Protein AF-A0A947LZD0-F1 (afdb_monomer)

Secondary structure (DSSP, 8-state):
---PPPPPP--------SSS-------TTTHHHHS-SS---TTTS-SS-----B-TTSPBPPP--STT--S-----HH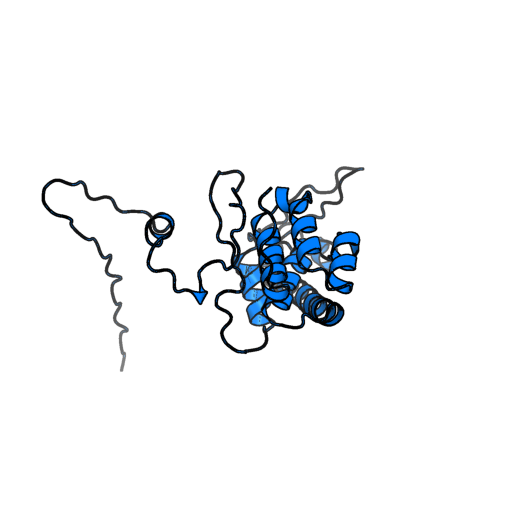HHHHHHHHHSPPEEEEES----TTS-----EEETTEE--SHHHHHT-SS--HHHHHHHHHHHHHHHHHHHHHHHHHTT--SHHHHHHHHHHHHHHS-HHHHSHHHHHHHHTT-HHHHHHHHHTSHHHHHHHHHHHHHHHHHHHHHT-PPP--

Foldseek 3Di:
DDDDDDDDDDDDDQDDDDDDDDRDDDDPPPCVVPPDPPDDPPLRPQPAPFPFDQDPVRDGDDQPFPRPPDPDDACDLVNLLVLLLVVFDAAQWWDDDDDDPDDDPDATAHGRGQGQDDPVSVVCPGGHDPVVSVVSSSVLLVLQLVVQQVLCVLLVNNDRLSSSLSSNVCSVPVDPCVVPVVLSVCSNVVVLQVSLLVLCPDVVCVVCVSSSVSSSSSSCVSSVDHHDDD

Nearest PDB structures (foldseek):
  7loc-assembly1_A  TM=7.117E-01  e=2.541E-04  Tequatrovirus T4
  7lx8-assembly1_A  TM=7.140E-01  e=3.889E-04  Tequatrovirus T4
  1oyu-assembly2_B  TM=7.158E-01  e=1.253E-03  Tequatrovirus T4
  5ndz-assembly1_A  TM=6.963E-01  e=1.170E-02  Tequatrovirus T4
  8b2s-assembly2_B  TM=5.355E-01  e=7.250E-03  Trichophaea saccata

Solvent-accessible surface area (backbone atoms only — not comparable to full-atom values): 13947 Å² total; per-residue (Å²): 143,82,87,82,84,82,84,79,79,85,80,79,88,79,82,86,69,79,92,85,67,81,91,74,87,77,60,91,78,60,58,70,80,69,70,50,93,85,73,59,56,76,65,65,45,73,95,47,90,69,81,83,44,61,46,99,86,67,45,76,66,83,64,70,58,59,54,75,74,65,94,77,74,78,73,43,72,67,56,52,46,51,56,49,60,79,70,39,70,74,31,78,38,57,42,70,60,66,78,62,94,82,83,63,100,42,63,31,26,30,30,67,66,42,68,49,82,46,76,67,50,58,71,49,47,65,57,45,58,69,69,57,43,50,51,49,45,54,50,50,44,51,52,14,40,56,49,12,47,56,50,20,51,70,45,76,44,75,43,56,52,40,27,52,39,36,20,56,48,19,58,76,63,53,55,53,56,80,75,38,48,70,41,40,53,28,34,62,69,66,36,26,49,66,22,31,51,47,52,67,75,35,72,59,25,78,74,42,33,52,65,45,48,28,45,31,43,40,29,18,67,75,54,73,42,67,64,81,87,126

pLDDT: mean 71.54, std 23.85, range [28.05, 97.38]

Mean predicted aligned error: 13.53 Å

Radius of gyration: 21.56 Å; Cα contacts (8 Å, |Δi|>4): 249; chains: 1; bounding box: 62×47×67 Å

Sequence (230 aa):
MTKKAGIVPFMVLCAVLGAGGMVTCAAPGQAYAQANKNNVPDFLKPRVAVPACKTPDGKLKPVYGCAGAGPVTEMTLAAAQKIIYDRETFHRCQHGRQQQAGNYNRYPTVGWGTYVDTDEEEKAGKCPPMQAMQNWFIRDVTHSYKRAHAQAKAINMDNDCMVRTLTVVNHQLGDFPRKYPDTWKKLQQGQTCSAAENLLAWSWYQQTCERTLDMVVALSDAGKCVPAKN

Structure (mmCIF, N/CA/C/O backbone):
data_AF-A0A947LZD0-F1
#
_entry.id   AF-A0A947LZD0-F1
#
loop_
_atom_site.group_PDB
_atom_site.id
_atom_site.type_symbol
_atom_site.label_atom_id
_atom_site.label_alt_id
_atom_site.label_comp_id
_atom_site.label_asym_id
_atom_site.label_entity_id
_atom_site.label_seq_id
_atom_site.pdbx_PDB_ins_code
_atom_site.Cartn_x
_atom_site.Cartn_y
_atom_site.Cartn_z
_atom_site.occupancy
_atom_site.B_iso_or_equiv
_atom_site.auth_seq_id
_atom_site.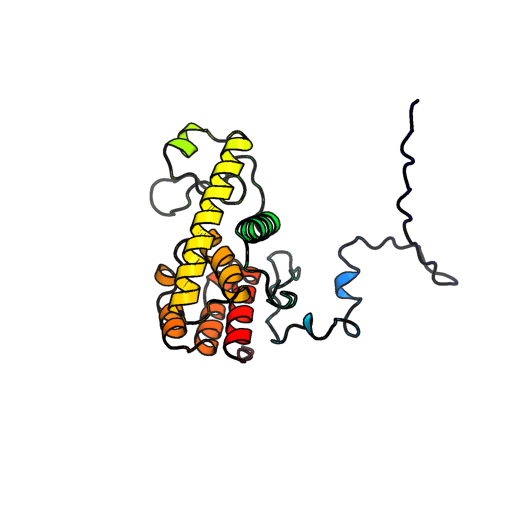auth_comp_id
_atom_site.auth_asym_id
_atom_site.auth_atom_id
_atom_site.pdbx_PDB_model_num
ATOM 1 N N . MET A 1 1 ? -19.770 -16.350 -48.272 1.00 42.28 1 MET A N 1
ATOM 2 C CA . MET A 1 1 ? -20.046 -16.295 -46.820 1.00 42.28 1 MET A CA 1
ATOM 3 C C . MET A 1 1 ? -19.130 -15.253 -46.196 1.00 42.28 1 MET A C 1
ATOM 5 O O . MET A 1 1 ? -17.967 -15.536 -45.966 1.00 42.28 1 MET A O 1
ATOM 9 N N . THR A 1 2 ? -19.631 -14.039 -45.986 1.00 36.38 2 THR A N 1
ATOM 10 C CA . THR A 1 2 ? -18.895 -12.928 -45.360 1.00 36.38 2 THR A CA 1
ATOM 11 C C . THR A 1 2 ? -19.918 -12.071 -44.618 1.00 36.38 2 THR A C 1
ATOM 13 O O . THR A 1 2 ? -20.695 -11.349 -45.237 1.00 36.38 2 THR A O 1
ATOM 16 N N . LYS A 1 3 ? -19.980 -12.190 -43.287 1.00 37.78 3 LYS A N 1
ATOM 17 C CA . LYS A 1 3 ? -20.791 -11.299 -42.446 1.00 37.78 3 LYS A CA 1
ATOM 18 C C . LYS A 1 3 ? -19.954 -10.064 -42.107 1.00 37.78 3 LYS A C 1
ATOM 20 O O . LYS A 1 3 ? -18.939 -10.181 -41.428 1.00 37.78 3 LYS A O 1
ATOM 25 N N . LYS A 1 4 ? -20.378 -8.895 -42.596 1.00 35.66 4 LYS A N 1
ATOM 26 C CA . LYS A 1 4 ? -19.887 -7.583 -42.151 1.00 35.66 4 LYS A CA 1
ATOM 27 C C . LYS A 1 4 ? -20.509 -7.263 -40.788 1.00 35.66 4 LYS A C 1
ATOM 29 O O . LYS A 1 4 ? -21.724 -7.362 -40.638 1.00 35.66 4 LYS A O 1
ATOM 34 N N . ALA A 1 5 ? -19.681 -6.888 -39.817 1.00 39.16 5 ALA A N 1
ATOM 35 C CA . ALA A 1 5 ? -20.125 -6.349 -38.537 1.00 39.16 5 ALA A CA 1
ATOM 36 C C . ALA A 1 5 ? -20.597 -4.898 -38.730 1.00 39.16 5 ALA A C 1
ATOM 38 O O . ALA A 1 5 ? -19.874 -4.076 -39.293 1.00 39.16 5 ALA A O 1
ATOM 39 N N . GLY A 1 6 ? -21.826 -4.607 -38.301 1.00 33.38 6 GLY A N 1
ATOM 40 C CA . GLY A 1 6 ? -22.380 -3.258 -38.270 1.00 33.38 6 GLY A CA 1
ATOM 41 C C . GLY A 1 6 ? -21.794 -2.462 -37.106 1.00 33.38 6 GLY A C 1
ATOM 42 O O . GLY A 1 6 ? -21.781 -2.928 -35.970 1.00 33.38 6 GLY A O 1
ATOM 43 N N . ILE A 1 7 ? -21.307 -1.263 -37.411 1.00 34.97 7 ILE A N 1
ATOM 44 C CA . ILE A 1 7 ? -20.896 -0.248 -36.441 1.00 34.97 7 ILE A CA 1
ATOM 45 C C . ILE A 1 7 ? -22.174 0.376 -35.870 1.00 34.97 7 ILE A C 1
ATOM 47 O O . ILE A 1 7 ? -22.983 0.915 -36.622 1.00 34.97 7 ILE A O 1
ATOM 51 N N . VAL A 1 8 ? -22.359 0.305 -34.553 1.00 32.75 8 VAL A N 1
ATOM 52 C CA . VAL A 1 8 ? -23.412 1.053 -33.851 1.00 32.75 8 VAL A CA 1
ATOM 53 C C . VAL A 1 8 ? -22.842 2.434 -33.508 1.00 32.75 8 VAL A C 1
ATOM 55 O O . VAL A 1 8 ? -21.785 2.491 -32.874 1.00 32.75 8 VAL A O 1
ATOM 58 N N . PRO A 1 9 ? -23.466 3.552 -33.917 1.00 34.56 9 PRO A N 1
ATOM 59 C CA . PRO A 1 9 ? -22.965 4.869 -33.563 1.00 34.56 9 PRO A CA 1
ATOM 60 C C . PRO A 1 9 ? -23.274 5.169 -32.091 1.00 34.56 9 PRO A C 1
ATOM 62 O O . PRO A 1 9 ? -24.390 4.963 -31.615 1.00 34.56 9 PRO A O 1
ATOM 65 N N . PHE A 1 10 ? -22.273 5.684 -31.378 1.00 30.67 10 PHE A N 1
ATOM 66 C CA . PHE A 1 10 ? -22.446 6.327 -30.078 1.00 30.67 10 PHE A CA 1
ATOM 67 C C . PHE A 1 10 ? -23.392 7.527 -30.248 1.00 30.67 10 PHE A C 1
ATOM 69 O O . PHE A 1 10 ? -23.012 8.545 -30.826 1.00 30.67 10 PHE A O 1
ATOM 76 N N . MET A 1 11 ? -24.628 7.416 -29.759 1.00 30.16 11 MET A N 1
ATOM 77 C CA . MET A 1 11 ? -25.509 8.572 -29.608 1.00 30.16 11 MET A CA 1
ATOM 78 C C . MET A 1 11 ? -24.978 9.457 -28.478 1.00 30.16 11 MET A C 1
ATOM 80 O O . MET A 1 11 ? -24.959 9.059 -27.315 1.00 30.16 11 MET A O 1
ATOM 84 N N . VAL A 1 12 ? -24.569 10.675 -28.828 1.00 33.25 12 VAL A N 1
ATOM 85 C CA . VAL A 1 12 ? -24.397 11.773 -27.875 1.00 33.25 12 VAL A CA 1
ATOM 86 C C . VAL A 1 12 ? -25.792 12.289 -27.533 1.00 33.25 12 VAL A C 1
ATOM 88 O O . VAL A 1 12 ? -26.494 12.818 -28.394 1.00 33.25 12 VAL A O 1
ATOM 91 N N . LEU A 1 13 ? -26.213 12.104 -26.282 1.00 32.41 13 LEU A N 1
ATOM 92 C CA . LEU A 1 13 ? -27.486 12.615 -25.785 1.00 32.41 13 LEU A CA 1
ATOM 93 C C . LEU A 1 13 ? -27.321 14.108 -25.443 1.00 32.41 13 LEU A C 1
ATOM 95 O O . LEU A 1 13 ? -26.896 14.458 -24.344 1.00 32.41 13 LEU A O 1
ATOM 99 N N . CYS A 1 14 ? -27.622 14.998 -26.390 1.00 30.33 14 CYS A N 1
ATOM 100 C CA . CYS A 1 14 ? -27.763 16.429 -26.111 1.00 30.33 14 CYS A CA 1
ATOM 101 C C . CYS A 1 14 ? -29.214 16.721 -25.714 1.00 30.33 14 CYS A C 1
ATOM 103 O O . CYS A 1 14 ? -30.122 16.585 -26.532 1.00 30.33 14 CYS A O 1
ATOM 105 N N . ALA A 1 15 ? -29.438 17.137 -24.467 1.00 37.94 15 ALA A N 1
ATOM 106 C CA . ALA A 1 15 ? -30.727 17.671 -24.044 1.00 37.94 15 ALA A CA 1
ATOM 107 C C . ALA A 1 15 ? -30.809 19.160 -24.413 1.00 37.94 15 ALA A C 1
ATOM 109 O O . ALA A 1 15 ? -29.981 19.958 -23.977 1.00 37.94 15 ALA A O 1
ATOM 110 N N . VAL A 1 16 ? -31.815 19.533 -25.206 1.00 35.69 16 VAL A N 1
ATOM 111 C CA . VAL A 1 16 ? -32.168 20.934 -25.466 1.00 35.69 16 VAL A CA 1
ATOM 112 C C . VAL A 1 16 ? -33.177 21.358 -24.404 1.00 35.69 16 VAL A C 1
ATOM 114 O O . VAL A 1 16 ? -34.313 20.886 -24.403 1.00 35.69 16 VAL A O 1
ATOM 117 N N . LEU A 1 17 ? -32.767 22.234 -23.488 1.00 36.78 17 LEU A N 1
ATOM 118 C CA . LEU A 1 17 ? -33.695 22.938 -22.604 1.00 36.78 17 LEU A CA 1
ATOM 119 C C . LEU A 1 17 ? -34.198 24.194 -23.325 1.00 36.78 17 LEU A C 1
ATOM 121 O O . LEU A 1 17 ? -33.425 24.925 -23.943 1.00 36.78 17 LEU A O 1
ATOM 125 N N . GLY A 1 18 ? -35.517 24.376 -23.309 1.00 35.00 18 GLY A N 1
ATOM 126 C CA . GLY A 1 18 ? -36.237 25.326 -24.148 1.00 35.00 18 GLY A CA 1
ATOM 127 C C . GLY A 1 18 ? -35.847 26.800 -23.991 1.00 35.00 18 GLY A C 1
ATOM 128 O O . GLY A 1 18 ? -35.372 27.246 -22.952 1.00 35.00 18 GLY A O 1
ATOM 129 N N . ALA A 1 19 ? -36.119 27.517 -25.087 1.00 42.25 19 ALA A N 1
ATOM 130 C CA . ALA A 1 19 ? -36.212 28.964 -25.285 1.00 42.25 19 ALA A CA 1
ATOM 131 C C . ALA A 1 19 ? -35.122 29.837 -24.629 1.00 42.25 19 ALA A C 1
ATOM 133 O O . ALA A 1 19 ? -35.373 30.555 -23.666 1.00 42.25 19 ALA A O 1
ATOM 134 N N . GLY A 1 20 ? -33.930 29.845 -25.244 1.00 49.00 20 GLY A N 1
ATOM 135 C CA . GLY A 1 20 ? -32.974 30.961 -25.139 1.00 49.00 20 GLY A CA 1
ATOM 136 C C . GLY A 1 20 ? -31.540 30.625 -24.708 1.00 49.00 20 GLY A C 1
ATOM 137 O O . GLY A 1 20 ? -30.727 31.538 -24.600 1.00 49.00 20 GLY A O 1
ATOM 138 N N . GLY A 1 21 ? -31.194 29.360 -24.460 1.00 34.50 21 GLY A N 1
ATOM 139 C CA . GLY A 1 21 ? -29.896 28.985 -23.879 1.00 34.50 21 GLY A CA 1
ATOM 140 C C . GLY A 1 21 ? -28.888 28.412 -24.877 1.00 34.50 21 GLY A C 1
ATOM 141 O O . GLY A 1 21 ? -29.207 27.495 -25.628 1.00 34.50 21 GLY A O 1
ATOM 142 N N . MET A 1 22 ? -27.654 28.926 -24.845 1.00 37.06 22 MET A N 1
ATOM 143 C CA . MET A 1 22 ? -26.487 28.383 -25.552 1.00 37.06 22 MET A CA 1
ATOM 144 C C . MET A 1 22 ? -26.302 26.879 -25.293 1.00 37.06 22 MET A C 1
ATOM 146 O O . MET A 1 22 ? -26.408 26.415 -24.158 1.00 37.06 22 MET A O 1
ATOM 150 N N . VAL A 1 23 ? -25.941 26.136 -26.341 1.00 33.06 23 VAL A N 1
ATOM 151 C CA . VAL A 1 23 ? -25.513 24.735 -26.241 1.00 33.06 23 VAL A CA 1
ATOM 152 C C . VAL A 1 23 ? -24.160 24.692 -25.532 1.00 33.06 23 VAL A C 1
ATOM 154 O O . VAL A 1 23 ? -23.153 25.120 -26.093 1.00 33.06 23 VAL A O 1
ATOM 157 N N . THR A 1 24 ? -24.116 24.172 -24.306 1.00 36.88 24 THR A N 1
ATOM 158 C CA . THR A 1 24 ? -22.855 23.852 -23.630 1.00 36.88 24 THR A CA 1
ATOM 159 C C . THR A 1 24 ? -22.668 22.340 -23.594 1.00 36.88 24 THR A C 1
ATOM 161 O O . THR A 1 24 ? -23.406 21.599 -22.949 1.00 36.88 24 THR A O 1
ATOM 164 N N . CYS A 1 25 ? -21.656 21.859 -24.314 1.00 28.05 25 CYS A N 1
ATOM 165 C CA . CYS A 1 25 ? -21.170 20.494 -24.162 1.00 28.05 25 CYS A CA 1
ATOM 166 C C . CYS A 1 25 ? -20.355 20.431 -22.864 1.00 28.05 25 CYS A C 1
ATOM 168 O O . CYS A 1 25 ? -19.205 20.870 -22.825 1.00 28.05 25 CYS A O 1
ATOM 170 N N . ALA A 1 26 ? -20.950 19.925 -21.785 1.00 32.09 26 ALA A N 1
ATOM 171 C CA . ALA A 1 26 ? -20.227 19.688 -20.542 1.00 32.09 26 ALA A CA 1
ATOM 172 C C . ALA A 1 26 ? -19.215 18.544 -20.730 1.00 32.09 26 ALA A C 1
ATOM 174 O O . ALA A 1 26 ? -19.565 17.449 -21.173 1.00 32.09 26 ALA A O 1
ATOM 175 N N . ALA A 1 27 ? -17.950 18.794 -20.382 1.00 31.66 27 ALA A N 1
ATOM 176 C CA . ALA A 1 27 ? -16.912 17.770 -20.371 1.00 31.66 27 ALA A CA 1
ATOM 177 C C . ALA A 1 27 ? -17.249 16.655 -19.349 1.00 31.66 27 ALA A C 1
ATOM 179 O O . ALA A 1 27 ? -17.822 16.960 -18.295 1.00 31.66 27 ALA A O 1
ATOM 180 N N . PRO A 1 28 ? -16.839 15.388 -19.578 1.00 33.16 28 PRO A N 1
ATOM 181 C CA . PRO A 1 28 ? -17.291 14.219 -18.802 1.00 33.16 28 PRO A CA 1
ATOM 182 C C . PRO A 1 28 ? -16.986 14.248 -17.292 1.00 33.16 28 PRO A C 1
ATOM 184 O O . PRO A 1 28 ? -17.462 13.395 -16.551 1.00 33.16 28 PRO A O 1
ATOM 187 N N . GLY A 1 29 ? -16.196 15.216 -16.816 1.00 31.91 29 GLY A N 1
ATOM 188 C CA . GLY A 1 29 ? -15.807 15.356 -15.411 1.00 31.91 29 GLY A CA 1
ATOM 189 C C . GLY A 1 29 ? -16.676 16.292 -14.564 1.00 31.91 29 GLY A C 1
ATOM 190 O O . GLY A 1 29 ? -16.529 16.282 -13.346 1.00 31.91 29 GLY A O 1
ATOM 191 N N . GLN A 1 30 ? -17.567 17.101 -15.152 1.00 31.17 30 GLN A N 1
ATOM 192 C CA . GLN A 1 30 ? -18.372 18.065 -14.374 1.00 31.17 30 GLN A CA 1
ATOM 193 C C . GLN A 1 30 ? -19.779 17.568 -14.015 1.00 31.17 30 GLN A C 1
ATOM 195 O O . GLN A 1 30 ? -20.376 18.065 -13.061 1.00 31.17 30 GLN A O 1
ATOM 200 N N . ALA A 1 31 ? -20.274 16.524 -14.684 1.00 31.36 31 ALA A N 1
ATOM 201 C CA . ALA A 1 31 ? -21.580 15.939 -14.378 1.00 31.36 31 ALA A CA 1
ATOM 202 C C . ALA A 1 31 ? -21.613 15.199 -13.022 1.00 31.36 31 ALA A C 1
ATOM 204 O O . ALA A 1 31 ? -22.652 15.167 -12.371 1.00 31.36 31 ALA A O 1
ATOM 205 N N . TYR A 1 32 ? -20.484 14.674 -12.532 1.00 31.80 32 TYR A N 1
ATOM 206 C CA . TYR A 1 32 ? -20.451 13.909 -11.275 1.00 31.80 32 TYR A CA 1
ATOM 207 C C . TYR A 1 32 ? -20.501 14.769 -10.003 1.00 31.80 32 TYR A C 1
ATOM 209 O O . TYR A 1 32 ? -20.946 14.293 -8.962 1.00 31.80 32 TYR A O 1
ATOM 217 N N . ALA A 1 33 ? -20.073 16.035 -10.066 1.00 32.62 33 ALA A N 1
ATOM 218 C CA . ALA A 1 33 ? -20.040 16.912 -8.893 1.00 32.62 33 ALA A CA 1
ATOM 219 C C . ALA A 1 33 ? -21.385 17.609 -8.617 1.00 32.62 33 ALA A C 1
ATOM 221 O O . ALA A 1 33 ? -21.657 17.986 -7.478 1.00 32.62 33 ALA A O 1
ATOM 222 N N . GLN A 1 34 ? -22.236 17.771 -9.636 1.00 32.28 34 GLN A N 1
ATOM 223 C CA . GLN A 1 34 ? -23.548 18.413 -9.486 1.00 32.28 34 GLN A CA 1
ATOM 224 C C . GLN A 1 34 ? -24.719 17.427 -9.504 1.00 32.28 34 GLN A C 1
ATOM 226 O O . GLN A 1 34 ? -25.742 17.702 -8.878 1.00 32.28 34 GLN A O 1
ATOM 231 N N . ALA A 1 35 ? -24.575 16.256 -10.126 1.00 29.19 35 ALA A N 1
ATOM 232 C CA . ALA A 1 35 ? -25.668 15.303 -10.261 1.00 29.19 35 ALA A CA 1
ATOM 233 C C . ALA A 1 35 ? -25.666 14.198 -9.196 1.00 29.19 35 ALA A C 1
ATOM 235 O O . ALA A 1 35 ? -25.883 13.058 -9.575 1.00 29.19 35 ALA A O 1
ATOM 236 N N . ASN A 1 36 ? -25.431 14.464 -7.895 1.00 38.88 36 ASN A N 1
ATOM 237 C CA . ASN A 1 36 ? -25.909 13.513 -6.872 1.00 38.88 36 ASN A CA 1
ATOM 238 C C . ASN A 1 36 ? -25.883 13.941 -5.390 1.00 38.88 36 ASN A C 1
ATOM 240 O O . ASN A 1 36 ? -25.338 13.241 -4.541 1.00 38.88 36 ASN A O 1
ATOM 244 N N . LYS A 1 37 ? -26.543 15.041 -5.008 1.00 34.62 37 LYS A N 1
ATOM 245 C CA . LYS A 1 37 ? -26.897 15.207 -3.580 1.00 34.62 37 LYS A CA 1
ATOM 246 C C . LYS A 1 37 ? -28.071 14.316 -3.142 1.00 34.62 37 LYS A C 1
ATOM 248 O O . LYS A 1 37 ? -28.168 14.019 -1.957 1.00 34.62 37 LYS A O 1
ATOM 253 N N . ASN A 1 38 ? -28.903 13.835 -4.078 1.00 33.12 38 ASN A N 1
ATOM 254 C CA . ASN A 1 38 ? -30.201 13.227 -3.742 1.00 33.12 38 ASN A CA 1
ATOM 255 C C . ASN A 1 38 ? -30.423 11.769 -4.211 1.00 33.12 38 ASN A C 1
ATOM 257 O O . ASN A 1 38 ? -31.400 11.180 -3.774 1.00 33.12 38 ASN A O 1
ATOM 261 N N . ASN A 1 39 ? -29.550 11.159 -5.027 1.00 36.12 39 ASN A N 1
ATOM 262 C CA . ASN A 1 39 ? -29.734 9.806 -5.602 1.00 36.12 39 ASN A CA 1
ATOM 263 C C . ASN A 1 39 ? -28.450 8.940 -5.573 1.00 36.12 39 ASN A C 1
ATOM 265 O O . ASN A 1 39 ? -28.249 8.077 -6.430 1.00 36.12 39 ASN A O 1
ATOM 269 N N . VAL A 1 40 ? -27.538 9.157 -4.619 1.00 36.38 40 VAL A N 1
ATOM 270 C CA . VAL A 1 40 ? -26.481 8.165 -4.350 1.00 36.38 40 VAL A CA 1
ATOM 271 C C . VAL A 1 40 ? -27.154 7.014 -3.601 1.00 36.38 40 VAL A C 1
ATOM 273 O O . VAL A 1 40 ? -27.731 7.282 -2.545 1.00 36.38 40 VAL A O 1
ATOM 276 N N . PRO A 1 41 ? -27.126 5.765 -4.101 1.00 34.44 41 PRO A N 1
ATOM 277 C CA . PRO A 1 41 ? -27.609 4.619 -3.338 1.00 34.44 41 PRO A CA 1
ATOM 278 C C . PRO A 1 41 ? -26.958 4.606 -1.952 1.00 34.44 41 PRO A C 1
ATOM 280 O O . PRO A 1 41 ? -25.763 4.869 -1.848 1.00 34.44 41 PRO A O 1
ATOM 283 N N . ASP A 1 42 ? -27.703 4.307 -0.886 1.00 36.81 42 ASP A N 1
ATOM 284 C CA . ASP A 1 42 ? -27.196 4.431 0.494 1.00 36.81 42 ASP A CA 1
ATOM 285 C C . ASP A 1 42 ? -25.902 3.644 0.752 1.00 36.81 42 ASP A C 1
ATOM 287 O O . ASP A 1 42 ? -25.080 4.052 1.568 1.00 36.81 42 ASP A O 1
ATOM 291 N N . PHE A 1 43 ? -25.671 2.555 0.016 1.00 34.97 43 PHE A N 1
ATOM 292 C CA . PHE A 1 43 ? -24.439 1.771 0.100 1.00 34.97 43 PHE A CA 1
ATOM 293 C C . PHE A 1 43 ? -23.219 2.430 -0.565 1.00 34.97 43 PHE A C 1
ATOM 295 O O . PHE A 1 43 ? -22.109 1.988 -0.296 1.00 34.97 43 PHE A O 1
ATOM 302 N N . LEU A 1 44 ? -23.413 3.450 -1.412 1.00 31.34 44 LEU A N 1
ATOM 303 C CA . LEU A 1 44 ? -22.375 4.291 -2.030 1.00 31.34 44 LEU A CA 1
ATOM 304 C C . LEU A 1 44 ? -22.189 5.633 -1.316 1.00 31.34 44 LEU A C 1
ATOM 306 O O . LEU A 1 44 ? -21.243 6.363 -1.617 1.00 31.34 44 LEU A O 1
ATOM 310 N N . LYS A 1 45 ? -23.071 5.981 -0.372 1.00 36.41 45 LYS A N 1
ATOM 311 C CA . LYS A 1 45 ? -22.855 7.147 0.482 1.00 36.41 45 LYS A CA 1
ATOM 312 C C . LYS A 1 45 ? -21.675 6.841 1.410 1.00 36.41 45 LYS A C 1
ATOM 314 O O . LYS A 1 45 ? -21.674 5.787 2.050 1.00 36.41 45 LYS A O 1
ATOM 319 N N . PRO A 1 46 ? -20.677 7.736 1.521 1.00 39.19 46 PRO A N 1
ATOM 320 C CA . PRO A 1 46 ? -19.652 7.602 2.544 1.00 39.19 46 PRO A CA 1
ATOM 321 C C . PRO A 1 46 ? -20.341 7.492 3.907 1.00 39.19 46 PRO A C 1
ATOM 323 O O . PRO A 1 46 ? -21.038 8.418 4.322 1.00 39.19 46 PRO A O 1
ATOM 326 N N . ARG A 1 47 ? -20.168 6.364 4.608 1.00 40.78 47 ARG A N 1
ATOM 327 C CA . ARG A 1 47 ? -20.688 6.189 5.981 1.00 40.78 47 ARG A CA 1
ATOM 328 C C . ARG A 1 47 ? -19.984 7.105 6.987 1.00 40.78 47 ARG A C 1
ATOM 330 O O . ARG A 1 47 ? -20.440 7.270 8.112 1.00 40.78 47 ARG A O 1
ATOM 337 N N . VAL A 1 48 ? -18.889 7.724 6.551 1.00 45.66 48 VAL A N 1
ATOM 338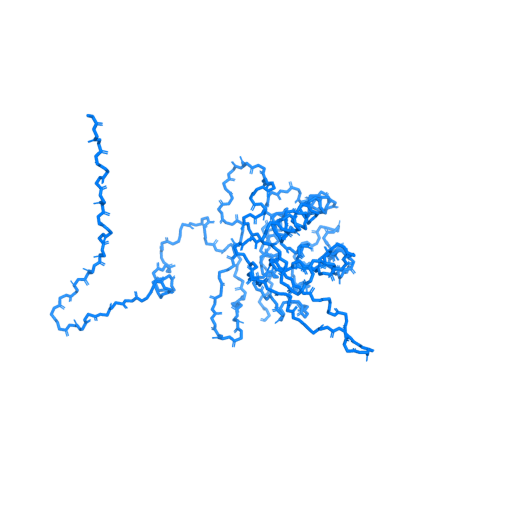 C CA . VAL A 1 48 ? -18.016 8.601 7.318 1.00 45.66 48 VAL A CA 1
ATOM 339 C C . VAL A 1 48 ? -17.883 9.918 6.557 1.00 45.66 48 VAL A C 1
ATOM 341 O O . VAL A 1 48 ? -17.577 9.922 5.365 1.00 45.66 48 VAL A O 1
ATOM 344 N N . ALA A 1 49 ? -18.098 11.046 7.236 1.00 48.00 49 ALA A N 1
ATOM 345 C CA . ALA A 1 49 ? -17.792 12.362 6.686 1.00 48.00 49 ALA A CA 1
ATOM 346 C C . ALA A 1 49 ? -16.270 12.546 6.659 1.00 48.00 49 ALA A C 1
ATOM 348 O O . ALA A 1 49 ? -15.668 12.983 7.635 1.00 48.00 49 ALA A O 1
ATOM 349 N N . VAL A 1 50 ? -15.646 12.168 5.548 1.00 53.97 50 VAL A N 1
ATOM 350 C CA . VAL A 1 50 ? -14.201 12.287 5.374 1.00 53.97 50 VAL A CA 1
ATOM 351 C C . VAL A 1 50 ? -13.845 13.718 4.941 1.00 53.97 50 VAL A C 1
ATOM 353 O O . VAL A 1 50 ? -14.538 14.262 4.074 1.00 53.97 50 VAL A O 1
ATOM 356 N N . PRO A 1 51 ? -12.794 14.352 5.500 1.00 56.03 51 PRO A N 1
ATOM 357 C CA . PRO A 1 51 ? -12.306 15.632 5.001 1.00 56.03 51 PRO A CA 1
ATOM 358 C C . PRO A 1 51 ? -12.038 15.562 3.496 1.00 56.03 51 PRO A C 1
ATOM 360 O O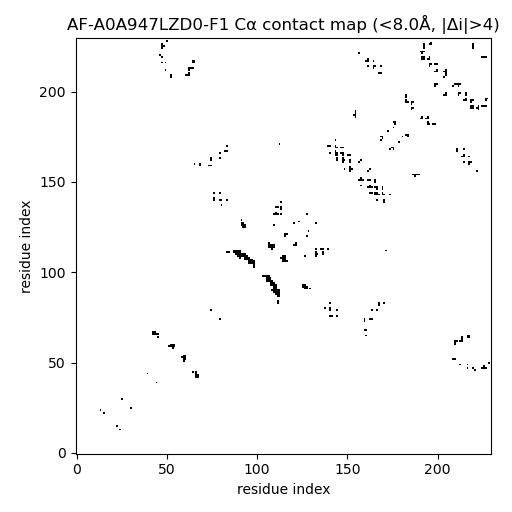 . PRO A 1 51 ? -11.491 14.585 2.986 1.00 56.03 51 PRO A O 1
ATOM 363 N N . ALA A 1 52 ? -12.427 16.606 2.771 1.00 58.16 52 ALA A N 1
ATOM 364 C CA . ALA A 1 52 ? -12.169 16.702 1.346 1.00 58.16 52 ALA A CA 1
ATOM 365 C C . ALA A 1 52 ? -10.652 16.767 1.085 1.00 58.16 52 ALA A C 1
ATOM 367 O O . ALA A 1 52 ? -10.011 17.771 1.395 1.00 58.16 52 ALA A O 1
ATOM 368 N N . CYS A 1 53 ? -10.081 15.718 0.489 1.00 61.62 53 CYS A N 1
ATOM 369 C CA . CYS A 1 53 ? -8.723 15.760 -0.045 1.00 61.62 53 CYS A CA 1
ATOM 370 C C . CYS A 1 53 ? -8.716 16.660 -1.285 1.00 61.62 53 CYS A C 1
ATOM 372 O O . CYS A 1 53 ? -9.282 16.307 -2.323 1.00 61.62 53 CYS A O 1
ATOM 374 N N . LYS A 1 54 ? -8.109 17.843 -1.159 1.00 58.34 54 LYS A N 1
ATOM 375 C CA . LYS A 1 54 ? -7.789 18.699 -2.301 1.00 58.34 54 LYS A CA 1
ATOM 376 C C . LYS A 1 54 ? -6.400 18.328 -2.790 1.00 58.34 54 LYS A C 1
ATOM 378 O O . LYS A 1 54 ? -5.431 18.409 -2.040 1.00 58.34 54 LYS A O 1
ATOM 383 N N . THR A 1 55 ? -6.305 17.940 -4.049 1.00 56.09 55 THR A N 1
ATOM 384 C CA . THR A 1 55 ? -5.020 17.826 -4.737 1.00 56.09 55 THR A CA 1
ATOM 385 C C . THR A 1 55 ? -4.330 19.196 -4.828 1.00 56.09 55 THR A C 1
ATOM 387 O O . THR A 1 55 ? -4.988 20.226 -4.646 1.00 56.09 55 THR A O 1
ATOM 390 N N . PRO A 1 56 ? -3.024 19.259 -5.157 1.00 48.12 56 PRO A N 1
ATOM 391 C CA . PRO A 1 56 ? -2.331 20.530 -5.394 1.00 48.12 56 PRO A CA 1
ATOM 392 C C . PRO A 1 56 ? -3.005 21.435 -6.444 1.00 48.12 56 PRO A C 1
ATOM 394 O O . PRO A 1 56 ? -2.867 22.650 -6.377 1.00 48.12 56 PRO A O 1
ATOM 397 N N . ASP A 1 57 ? -3.770 20.864 -7.383 1.00 53.06 57 ASP A N 1
ATOM 398 C CA . ASP A 1 57 ? -4.580 21.588 -8.376 1.00 53.06 57 ASP A CA 1
ATOM 399 C C . ASP A 1 57 ? -6.018 21.906 -7.907 1.00 53.06 57 ASP A C 1
ATOM 401 O O . ASP A 1 57 ? -6.859 22.318 -8.702 1.00 53.06 57 ASP A O 1
ATOM 405 N N . GLY A 1 58 ? -6.320 21.720 -6.619 1.00 57.81 58 GLY A N 1
ATOM 406 C CA . GLY A 1 58 ? -7.591 22.090 -5.990 1.00 57.81 58 GLY A CA 1
ATOM 407 C C . GLY A 1 58 ? -8.771 21.166 -6.303 1.00 57.81 58 GLY A C 1
ATOM 408 O O . GLY A 1 58 ? -9.894 21.465 -5.890 1.00 57.81 58 GLY A O 1
ATOM 409 N N . LYS A 1 59 ? -8.549 20.050 -7.008 1.00 57.47 59 LYS A N 1
ATOM 410 C CA . LYS A 1 59 ? -9.602 19.096 -7.368 1.00 57.47 59 LYS A CA 1
ATOM 411 C C . LYS A 1 59 ? -9.861 18.106 -6.238 1.00 57.47 59 LYS A C 1
ATOM 413 O O . LYS A 1 59 ? -8.957 17.696 -5.514 1.00 57.47 59 LYS A O 1
ATOM 418 N N . LEU A 1 60 ? -11.124 17.706 -6.115 1.00 56.91 60 LEU A N 1
ATOM 419 C CA . LEU A 1 60 ? -11.518 16.586 -5.271 1.00 56.91 60 LEU A CA 1
ATOM 420 C C . LEU A 1 60 ? -11.311 15.301 -6.058 1.00 56.91 60 LEU A C 1
ATOM 422 O O . LEU A 1 60 ? -11.850 15.155 -7.157 1.00 56.91 60 LEU A O 1
ATOM 426 N N . LYS A 1 61 ? -10.552 14.369 -5.495 1.00 58.56 61 LYS A N 1
ATOM 427 C CA . LYS A 1 61 ? -10.467 13.015 -6.032 1.00 58.56 61 LYS A CA 1
ATOM 428 C C . LYS A 1 61 ? -11.400 12.077 -5.271 1.00 58.56 61 LYS A C 1
ATOM 430 O O . LYS A 1 61 ? -11.635 12.284 -4.078 1.00 58.56 61 LYS A O 1
ATOM 435 N N . PRO A 1 62 ? -11.949 11.061 -5.955 1.00 56.12 62 PRO A N 1
ATOM 436 C CA . PRO A 1 62 ? -12.820 10.093 -5.315 1.00 56.12 62 PRO A CA 1
ATOM 437 C C . PRO A 1 62 ? -12.041 9.314 -4.250 1.00 56.12 62 PRO A C 1
ATOM 439 O O . PRO A 1 62 ? -10.995 8.732 -4.533 1.00 56.12 62 PRO A O 1
ATOM 442 N N . VAL A 1 63 ? -12.575 9.293 -3.029 1.00 61.12 63 VAL A N 1
ATOM 443 C CA . VAL A 1 63 ? -12.221 8.287 -2.022 1.00 61.12 63 VAL A CA 1
ATOM 444 C C . VAL A 1 63 ? -12.942 7.019 -2.447 1.00 61.12 63 VAL A C 1
ATOM 446 O O . VAL A 1 63 ? -14.158 7.034 -2.635 1.00 61.12 63 VAL A O 1
ATOM 449 N N . TYR A 1 64 ? -12.201 5.940 -2.670 1.00 60.50 64 TYR A N 1
ATOM 450 C CA . TYR A 1 64 ? -12.789 4.745 -3.267 1.00 60.50 64 TYR A CA 1
ATOM 451 C C . TYR A 1 64 ? -13.593 3.936 -2.259 1.00 60.50 64 TYR A C 1
ATOM 453 O O . TYR A 1 64 ? -14.418 3.140 -2.697 1.00 60.50 64 TYR A O 1
ATOM 461 N N . GLY A 1 65 ? -13.371 4.149 -0.955 1.00 58.94 65 GLY A N 1
ATOM 462 C CA . GLY A 1 65 ? -14.103 3.509 0.135 1.00 58.94 65 GLY A CA 1
ATOM 463 C C . GLY A 1 65 ? -14.221 1.985 0.001 1.00 58.94 65 GLY A C 1
ATOM 464 O O . GLY A 1 65 ? -13.660 1.346 -0.893 1.00 58.94 65 GLY A O 1
ATOM 465 N N . CYS A 1 66 ? -14.976 1.378 0.909 1.00 64.44 66 CYS A N 1
ATOM 466 C CA . CYS A 1 66 ? -15.354 -0.037 0.814 1.00 64.44 66 CYS A CA 1
ATOM 467 C C . CYS A 1 66 ? -16.805 -0.234 0.340 1.00 64.44 66 CYS A C 1
ATOM 469 O O . CYS A 1 66 ? -17.279 -1.355 0.160 1.00 64.44 66 CYS A O 1
ATOM 471 N N . ALA A 1 67 ? -17.488 0.878 0.076 1.00 46.34 67 ALA A N 1
ATOM 472 C CA . ALA A 1 67 ? -18.816 0.971 -0.494 1.00 46.34 67 ALA A CA 1
ATOM 473 C C . ALA A 1 67 ? -18.863 0.376 -1.917 1.00 46.34 67 ALA A C 1
ATOM 475 O O . ALA A 1 67 ? -18.400 0.993 -2.873 1.00 46.34 67 ALA A O 1
ATOM 476 N N . GLY A 1 68 ? -19.414 -0.834 -2.055 1.00 44.03 68 GLY A N 1
ATOM 477 C CA . GLY A 1 68 ? -19.563 -1.532 -3.341 1.00 44.03 68 GLY A CA 1
ATOM 478 C C . GLY A 1 68 ? -18.876 -2.896 -3.425 1.00 44.03 68 GLY A C 1
ATOM 479 O O . GLY A 1 68 ? -19.062 -3.598 -4.416 1.00 44.03 68 GLY A O 1
ATOM 480 N N . ALA A 1 69 ? -18.141 -3.314 -2.389 1.00 45.88 69 ALA A N 1
ATOM 481 C CA . ALA A 1 69 ? -17.819 -4.725 -2.212 1.00 45.88 69 ALA A CA 1
ATOM 482 C C . ALA A 1 69 ? -19.118 -5.445 -1.813 1.00 45.88 69 ALA A C 1
ATOM 484 O O . ALA A 1 69 ? -19.541 -5.396 -0.658 1.00 45.88 69 ALA A O 1
ATOM 485 N N . GLY A 1 70 ? -19.819 -6.014 -2.797 1.00 41.44 70 GLY A N 1
ATOM 486 C CA . GLY A 1 70 ? -20.953 -6.899 -2.540 1.00 41.44 70 GLY A CA 1
ATOM 487 C C . GLY A 1 70 ? -20.548 -8.078 -1.642 1.00 41.44 70 GLY A C 1
ATOM 488 O O . GLY A 1 70 ? -19.360 -8.274 -1.379 1.00 41.44 70 GLY A O 1
ATOM 489 N N . PRO A 1 71 ? -21.512 -8.872 -1.148 1.00 40.03 71 PRO A N 1
ATOM 490 C CA . PRO A 1 71 ? -21.201 -10.060 -0.367 1.00 40.03 71 PRO A CA 1
ATOM 491 C C . PRO A 1 71 ? -20.350 -11.034 -1.200 1.00 40.03 71 PRO A C 1
ATOM 493 O O . PRO A 1 71 ? -20.849 -11.707 -2.091 1.00 40.03 71 PRO A O 1
ATOM 496 N N . VAL A 1 72 ? -19.061 -11.064 -0.864 1.00 42.78 72 VAL A N 1
ATOM 497 C CA . VAL A 1 72 ? -18.057 -12.109 -1.088 1.00 42.78 72 VAL A CA 1
ATOM 498 C C . VAL A 1 72 ? -17.850 -12.578 -2.535 1.00 42.78 72 VAL A C 1
ATOM 500 O O . VAL A 1 72 ? -18.472 -13.519 -3.018 1.00 42.78 72 VAL A O 1
ATOM 503 N N . THR A 1 73 ? -16.799 -12.043 -3.147 1.00 52.50 73 THR A N 1
ATOM 504 C CA . THR A 1 73 ? -15.775 -12.898 -3.761 1.00 52.50 73 THR A CA 1
ATOM 505 C C . THR A 1 73 ? -14.444 -12.394 -3.235 1.00 52.50 73 THR A C 1
ATOM 507 O O . THR A 1 73 ? -14.127 -11.233 -3.491 1.00 52.50 73 THR A O 1
ATOM 510 N N . GLU A 1 74 ? -13.727 -13.248 -2.497 1.00 67.81 74 GLU A N 1
ATOM 511 C CA . GLU A 1 74 ? -12.369 -13.027 -1.982 1.00 67.81 74 GLU A CA 1
ATOM 512 C C . GLU A 1 74 ? -11.568 -12.119 -2.920 1.00 67.81 74 GLU A C 1
ATOM 514 O O . GLU A 1 74 ? -11.504 -12.372 -4.130 1.00 67.81 74 GLU A O 1
ATOM 519 N N . MET A 1 75 ? -10.992 -11.039 -2.386 1.00 80.69 75 MET A N 1
ATOM 520 C CA . MET A 1 75 ? -10.198 -10.117 -3.185 1.00 80.69 75 MET A CA 1
ATOM 521 C C . MET A 1 75 ? -9.113 -10.893 -3.927 1.00 80.69 75 MET A C 1
ATOM 523 O O . MET A 1 75 ? -8.141 -11.324 -3.331 1.00 80.69 75 MET A O 1
ATOM 527 N N . THR A 1 76 ? -9.243 -11.034 -5.243 1.00 87.94 76 THR A N 1
ATOM 528 C CA . THR A 1 76 ? -8.261 -11.782 -6.030 1.00 87.94 76 THR A CA 1
ATOM 529 C C . THR A 1 76 ? -7.013 -10.946 -6.305 1.00 87.94 76 THR A C 1
ATOM 531 O O . THR A 1 76 ? -7.054 -9.712 -6.350 1.00 87.94 76 THR A O 1
ATOM 534 N N . LEU A 1 77 ? -5.895 -11.613 -6.606 1.00 87.75 77 LEU A N 1
ATOM 535 C CA . LEU A 1 77 ? -4.687 -10.939 -7.090 1.00 87.75 77 LEU A CA 1
ATOM 536 C C . LEU A 1 77 ? -4.954 -10.117 -8.367 1.00 87.75 77 LEU A C 1
ATOM 538 O O . LEU A 1 77 ? -4.392 -9.038 -8.531 1.00 87.75 77 LEU A O 1
ATOM 542 N N . ALA A 1 78 ? -5.844 -10.577 -9.250 1.00 88.12 78 ALA A N 1
ATOM 543 C CA . ALA A 1 78 ? -6.228 -9.827 -10.448 1.00 88.12 78 ALA A CA 1
ATOM 544 C C . ALA A 1 78 ? -6.971 -8.524 -10.096 1.00 88.12 78 ALA A C 1
ATOM 546 O O . ALA A 1 78 ? -6.711 -7.475 -10.689 1.00 88.12 78 ALA A O 1
ATOM 547 N N . ALA A 1 79 ? -7.852 -8.558 -9.089 1.00 87.50 79 ALA A N 1
ATOM 548 C CA . ALA A 1 79 ? -8.497 -7.353 -8.574 1.00 87.50 79 ALA A CA 1
ATOM 549 C C . ALA A 1 79 ? -7.470 -6.396 -7.948 1.00 87.50 79 ALA A C 1
ATOM 551 O O . ALA A 1 79 ? -7.519 -5.193 -8.209 1.00 87.50 79 ALA A O 1
ATOM 552 N N . ALA A 1 80 ? -6.501 -6.924 -7.190 1.00 88.38 80 ALA A N 1
ATOM 553 C CA . ALA A 1 80 ? -5.389 -6.148 -6.640 1.00 88.38 80 ALA A CA 1
ATOM 554 C C . ALA A 1 80 ? -4.590 -5.433 -7.738 1.00 88.38 80 ALA A C 1
ATOM 556 O O . ALA A 1 80 ? -4.395 -4.221 -7.668 1.00 88.38 80 ALA A O 1
ATOM 557 N N . GLN A 1 81 ? -4.200 -6.162 -8.788 1.00 89.81 81 GLN A N 1
ATOM 558 C CA . GLN A 1 81 ? -3.499 -5.608 -9.948 1.00 89.81 81 GLN A CA 1
ATOM 559 C C . GLN A 1 81 ? -4.309 -4.490 -10.596 1.00 89.81 81 GLN A C 1
ATOM 561 O O . GLN A 1 81 ? -3.777 -3.405 -10.809 1.00 89.81 81 GLN A O 1
ATOM 566 N N . LYS A 1 82 ? -5.607 -4.701 -10.836 1.00 88.62 82 LYS A N 1
ATOM 567 C CA . LYS A 1 82 ? -6.467 -3.670 -11.424 1.00 88.62 82 LYS A CA 1
ATOM 568 C C . LYS A 1 82 ? -6.516 -2.398 -10.568 1.00 88.62 82 LYS A C 1
ATOM 570 O O . LYS A 1 82 ? -6.425 -1.297 -11.099 1.00 88.62 82 LYS A O 1
ATOM 575 N N . ILE A 1 83 ? -6.634 -2.537 -9.249 1.00 88.00 83 ILE A N 1
ATOM 576 C CA . ILE A 1 83 ? -6.725 -1.390 -8.335 1.00 88.00 83 ILE A CA 1
ATOM 577 C C . ILE A 1 83 ? -5.442 -0.558 -8.353 1.00 88.00 83 ILE A C 1
ATOM 579 O O . ILE A 1 83 ? -5.526 0.668 -8.370 1.00 88.00 83 ILE A O 1
ATOM 583 N N . ILE A 1 84 ? -4.270 -1.198 -8.340 1.00 89.19 84 ILE A N 1
ATOM 584 C CA . ILE A 1 84 ? -2.997 -0.471 -8.416 1.00 89.19 84 ILE A CA 1
ATOM 585 C C . ILE A 1 84 ? -2.820 0.146 -9.804 1.00 89.19 84 ILE A C 1
ATOM 587 O O . ILE A 1 84 ? -2.457 1.315 -9.901 1.00 89.19 84 ILE A O 1
ATOM 591 N N . TYR A 1 85 ? -3.159 -0.590 -10.864 1.00 87.94 85 TYR A N 1
ATOM 592 C CA . TYR A 1 85 ? -3.097 -0.104 -12.242 1.00 87.94 85 TYR A CA 1
ATOM 593 C C . TYR A 1 85 ? -3.902 1.189 -12.442 1.00 87.94 85 TYR A C 1
ATOM 595 O O . TYR A 1 85 ? -3.409 2.131 -13.052 1.00 87.94 85 TYR A O 1
ATOM 603 N N . ASP A 1 86 ? -5.118 1.257 -11.892 1.00 84.19 86 ASP A N 1
ATOM 604 C CA . ASP A 1 86 ? -5.996 2.429 -12.009 1.00 84.19 86 ASP A CA 1
ATOM 605 C C . ASP A 1 86 ? -5.524 3.627 -11.152 1.00 84.19 86 ASP A C 1
ATOM 607 O O . ASP A 1 86 ? -5.966 4.758 -11.362 1.00 84.19 86 ASP A O 1
ATOM 611 N N . ARG A 1 87 ? -4.658 3.392 -10.155 1.00 84.31 87 ARG A N 1
ATOM 612 C CA . ARG A 1 87 ? -4.234 4.392 -9.155 1.00 84.31 87 ARG A CA 1
ATOM 613 C C . ARG A 1 87 ? -2.840 4.948 -9.364 1.00 84.31 87 ARG A C 1
ATOM 615 O O . ARG A 1 87 ? -2.556 6.046 -8.877 1.00 84.31 87 ARG A O 1
ATOM 622 N N . GLU A 1 88 ? -1.965 4.173 -9.982 1.00 86.69 88 GLU A N 1
ATOM 623 C CA . GLU A 1 88 ? -0.591 4.574 -10.231 1.00 86.69 88 GLU A CA 1
ATOM 624 C C . GLU A 1 88 ? -0.461 5.198 -11.614 1.00 86.69 88 GLU A C 1
ATOM 626 O O . GLU A 1 88 ? -0.970 4.692 -12.615 1.00 86.69 88 GLU A O 1
ATOM 631 N N . THR A 1 89 ? 0.263 6.310 -11.674 1.00 88.31 89 THR A N 1
ATOM 632 C CA . THR A 1 89 ? 0.633 6.906 -12.952 1.00 88.31 89 THR A CA 1
ATOM 633 C C . THR A 1 89 ? 1.664 6.013 -13.627 1.00 88.31 89 THR A C 1
ATOM 635 O O . THR A 1 89 ? 2.689 5.680 -13.033 1.00 88.31 89 THR A O 1
ATOM 638 N N . PHE A 1 90 ? 1.413 5.653 -14.884 1.00 91.25 90 PHE A N 1
ATOM 639 C CA . PHE A 1 90 ? 2.388 4.925 -15.683 1.00 91.25 90 PHE A CA 1
ATOM 640 C C . PHE A 1 90 ? 3.496 5.857 -16.184 1.00 91.25 90 PHE A C 1
ATOM 642 O O . PHE A 1 90 ? 3.232 6.856 -16.858 1.00 91.25 90 PHE A O 1
ATOM 649 N N . HIS A 1 91 ? 4.746 5.479 -15.933 1.00 92.06 91 HIS A N 1
ATOM 650 C CA . HIS A 1 91 ? 5.926 6.158 -16.449 1.00 92.06 91 HIS A CA 1
ATOM 651 C C . HIS A 1 91 ? 6.744 5.225 -17.341 1.00 92.06 91 HIS A C 1
ATOM 653 O O . HIS A 1 91 ? 7.331 4.247 -16.884 1.00 92.06 91 HIS A O 1
ATOM 659 N N . ARG A 1 92 ? 6.811 5.545 -18.640 1.00 91.94 92 ARG A N 1
ATOM 660 C CA . ARG A 1 92 ? 7.482 4.695 -19.640 1.00 91.94 92 ARG A CA 1
ATOM 661 C C . ARG A 1 92 ? 8.984 4.525 -19.401 1.00 91.94 92 ARG A C 1
ATOM 663 O O . ARG A 1 92 ? 9.556 3.509 -19.783 1.00 91.94 92 ARG A O 1
ATOM 670 N N . CYS A 1 93 ? 9.612 5.543 -18.839 1.00 90.69 93 CYS A N 1
ATOM 671 C CA . CYS A 1 93 ? 11.030 5.573 -18.538 1.00 90.69 93 CYS A CA 1
ATOM 672 C C . CYS A 1 93 ? 11.215 5.905 -17.063 1.00 90.69 93 CYS A C 1
ATOM 674 O O . CYS A 1 93 ? 10.344 6.529 -16.451 1.00 90.69 93 CYS A O 1
ATOM 676 N N . GLN A 1 94 ? 12.365 5.506 -16.529 1.00 88.94 94 GLN A N 1
ATOM 677 C CA . GLN A 1 94 ? 12.807 5.837 -15.188 1.00 88.94 94 GLN A CA 1
ATOM 678 C C . GLN A 1 94 ? 12.657 7.341 -14.940 1.00 88.94 94 GLN A C 1
ATOM 680 O O . GLN A 1 94 ? 13.135 8.170 -15.719 1.00 88.94 94 GLN A O 1
ATOM 685 N N . HIS A 1 95 ? 11.993 7.688 -13.845 1.00 82.50 95 HIS A N 1
ATOM 686 C CA . HIS A 1 95 ? 11.830 9.057 -13.378 1.00 82.50 95 HIS A CA 1
ATOM 687 C C . HIS A 1 95 ? 12.094 9.126 -11.871 1.00 82.50 95 HIS A C 1
ATOM 689 O O . HIS A 1 95 ? 12.120 8.117 -11.170 1.00 82.50 95 HIS A O 1
ATOM 695 N N . GLY A 1 96 ? 12.298 10.341 -11.364 1.00 71.00 96 GLY A N 1
ATOM 696 C CA . GLY A 1 96 ? 12.781 10.562 -10.002 1.00 71.00 96 GLY A CA 1
ATOM 697 C C . GLY A 1 96 ? 14.268 10.912 -9.986 1.00 71.00 96 GLY A C 1
ATOM 698 O O . GLY A 1 96 ? 14.991 10.695 -10.956 1.00 71.00 96 GLY A O 1
ATOM 699 N N . ARG A 1 97 ? 14.717 11.554 -8.904 1.00 54.62 97 ARG A N 1
ATOM 700 C CA . ARG A 1 97 ? 16.118 11.966 -8.775 1.00 54.62 97 ARG A CA 1
ATOM 701 C C . ARG A 1 97 ? 16.977 10.718 -8.587 1.00 54.62 97 ARG A C 1
ATOM 703 O O . ARG A 1 97 ? 16.811 10.045 -7.580 1.00 54.62 97 ARG A O 1
ATOM 710 N N . GLN A 1 98 ? 17.895 10.452 -9.518 1.00 50.53 98 GLN A N 1
ATOM 711 C CA . GLN A 1 98 ? 19.043 9.584 -9.245 1.00 50.53 98 GLN A CA 1
ATOM 712 C C . GLN A 1 98 ? 19.789 10.130 -8.022 1.00 50.53 98 GLN A C 1
ATOM 714 O O . GLN A 1 98 ? 19.790 11.347 -7.810 1.00 50.53 98 GLN A O 1
ATOM 719 N N . GLN A 1 99 ? 20.392 9.245 -7.223 1.00 49.66 99 GLN A N 1
ATOM 720 C CA . GLN A 1 99 ? 21.235 9.623 -6.089 1.00 49.66 99 GLN A CA 1
ATOM 721 C C . GLN A 1 99 ? 22.219 10.728 -6.511 1.00 49.66 99 GLN A C 1
ATOM 723 O O . GLN A 1 99 ? 23.219 10.472 -7.173 1.00 49.66 99 GLN A O 1
ATOM 728 N N . GLN A 1 100 ? 21.942 11.971 -6.118 1.00 41.16 100 GLN A N 1
ATOM 729 C CA . GLN A 1 100 ? 23.003 12.945 -5.931 1.00 41.16 100 GLN A CA 1
ATOM 730 C C . GLN A 1 100 ? 23.605 12.632 -4.573 1.00 41.16 100 GLN A C 1
ATOM 732 O O . GLN A 1 100 ? 22.866 12.517 -3.591 1.00 41.16 100 GLN A O 1
ATOM 737 N N . ALA A 1 101 ? 24.922 12.436 -4.568 1.00 41.50 101 ALA A N 1
ATOM 738 C CA . ALA A 1 101 ? 25.737 12.106 -3.413 1.00 41.50 101 ALA A CA 1
ATOM 739 C C . ALA A 1 101 ? 25.211 12.781 -2.135 1.00 41.50 101 ALA A C 1
ATOM 741 O O . ALA A 1 101 ? 25.388 13.980 -1.928 1.00 41.50 101 ALA A O 1
ATOM 742 N N . GLY A 1 102 ? 24.550 11.993 -1.285 1.00 44.62 102 GLY A N 1
ATOM 743 C CA . GLY A 1 102 ? 24.609 12.241 0.142 1.00 44.62 102 GLY A CA 1
ATOM 744 C C . GLY A 1 102 ? 23.338 12.463 0.949 1.00 44.62 102 GLY A C 1
ATOM 745 O O . GLY A 1 102 ? 23.551 12.514 2.148 1.00 44.62 102 GLY A O 1
ATOM 746 N N . ASN A 1 103 ? 22.084 12.585 0.455 1.00 47.56 103 ASN A N 1
ATOM 747 C CA . ASN A 1 103 ? 20.970 12.730 1.437 1.00 47.56 103 ASN A CA 1
ATOM 748 C C . ASN A 1 103 ? 19.484 12.489 1.066 1.00 47.56 103 ASN A C 1
ATOM 750 O O . ASN A 1 103 ? 18.615 12.877 1.843 1.00 47.56 103 ASN A O 1
ATOM 754 N N . TYR A 1 104 ? 19.116 11.811 -0.029 1.00 43.91 104 TYR A N 1
ATOM 755 C CA . TYR A 1 104 ? 17.713 11.374 -0.199 1.00 43.91 104 TYR A CA 1
ATOM 756 C C . TYR A 1 104 ? 17.613 10.002 -0.879 1.00 43.91 104 TYR A C 1
ATOM 758 O O . TYR A 1 104 ? 17.949 9.874 -2.053 1.00 43.91 104 TYR A O 1
ATOM 766 N N . ASN A 1 105 ? 17.080 8.997 -0.169 1.00 51.62 105 ASN A N 1
ATOM 767 C CA . ASN A 1 105 ? 16.722 7.680 -0.719 1.00 51.62 105 ASN A CA 1
ATOM 768 C C . ASN A 1 105 ? 15.511 7.797 -1.659 1.00 51.62 105 ASN A C 1
ATOM 770 O O . ASN A 1 105 ? 14.388 7.444 -1.297 1.00 51.62 105 ASN A O 1
ATOM 774 N N . ARG A 1 106 ? 15.711 8.328 -2.866 1.00 60.78 106 ARG A N 1
ATOM 775 C CA . ARG A 1 106 ? 14.766 8.146 -3.970 1.00 60.78 106 ARG A CA 1
ATOM 776 C C . ARG A 1 106 ? 15.434 7.247 -4.996 1.00 60.78 106 ARG A C 1
ATOM 778 O O . ARG A 1 106 ? 16.243 7.713 -5.786 1.00 60.78 106 ARG A O 1
ATOM 785 N N . TYR A 1 107 ? 15.114 5.960 -4.948 1.00 70.44 107 TYR A N 1
ATOM 786 C CA . TYR A 1 107 ? 15.389 5.082 -6.078 1.00 70.44 107 TYR A CA 1
ATOM 787 C C . TYR A 1 107 ? 14.573 5.581 -7.279 1.00 70.44 107 TYR A C 1
ATOM 789 O O . TYR A 1 107 ? 13.440 6.043 -7.081 1.00 70.44 107 TYR A O 1
ATOM 797 N N . PRO A 1 108 ? 15.133 5.559 -8.500 1.00 85.81 108 PRO A N 1
ATOM 798 C CA . PRO A 1 108 ? 14.349 5.853 -9.686 1.00 85.81 108 PRO A CA 1
ATOM 799 C C . PRO A 1 108 ? 13.186 4.861 -9.780 1.00 85.81 108 PRO A C 1
ATOM 801 O O . PRO A 1 108 ? 13.328 3.687 -9.437 1.00 85.81 108 PRO A O 1
ATOM 804 N N . THR A 1 109 ? 12.032 5.345 -10.227 1.00 89.31 109 THR A N 1
ATOM 805 C CA . THR A 1 109 ? 10.833 4.526 -10.421 1.00 89.31 109 THR A CA 1
ATOM 806 C C . THR A 1 109 ? 10.475 4.434 -11.893 1.00 89.31 109 THR A C 1
ATOM 808 O O . THR A 1 109 ? 10.752 5.353 -12.664 1.00 89.31 109 THR A O 1
ATOM 811 N N . VAL A 1 110 ? 9.852 3.332 -12.298 1.00 92.25 110 VAL A N 1
ATOM 812 C CA . VAL A 1 110 ? 9.426 3.082 -13.679 1.00 92.25 110 VAL A CA 1
ATOM 813 C C . VAL A 1 110 ? 8.119 2.284 -13.704 1.00 92.25 110 VAL A C 1
ATOM 815 O O . VAL A 1 110 ? 7.723 1.689 -12.702 1.00 92.25 110 VAL A O 1
ATOM 818 N N . GLY A 1 111 ? 7.403 2.294 -14.828 1.00 92.88 111 GLY A N 1
ATOM 819 C CA . GLY A 1 111 ? 6.118 1.612 -14.949 1.00 92.88 111 GLY A CA 1
ATOM 820 C C . GLY A 1 111 ? 5.081 2.200 -13.991 1.00 92.88 111 GLY A C 1
ATOM 821 O O . GLY A 1 111 ? 4.889 3.413 -13.966 1.00 92.88 111 GLY A O 1
ATOM 822 N N . TRP A 1 112 ? 4.430 1.350 -13.198 1.00 93.38 112 TRP A N 1
ATOM 823 C CA . TRP A 1 112 ? 3.418 1.728 -12.198 1.00 93.38 112 TRP A CA 1
ATOM 824 C C . TRP A 1 112 ? 4.027 1.897 -10.796 1.00 93.38 112 TRP A C 1
ATOM 826 O O . TRP A 1 112 ? 3.541 1.335 -9.812 1.00 93.38 112 TRP A O 1
ATOM 836 N N . GLY A 1 113 ? 5.123 2.654 -10.716 1.00 88.62 113 GLY A N 1
ATOM 837 C CA . GLY A 1 113 ? 5.796 2.959 -9.451 1.00 88.62 113 GLY A CA 1
ATOM 838 C C . GLY A 1 113 ? 6.743 1.870 -8.938 1.00 88.62 113 GLY A C 1
ATOM 839 O O . GLY A 1 113 ? 7.085 1.893 -7.761 1.00 88.62 113 GLY A O 1
ATOM 840 N N . THR A 1 114 ? 7.184 0.947 -9.795 1.00 89.38 114 THR A N 1
ATOM 841 C CA . THR A 1 114 ? 8.222 -0.037 -9.454 1.00 89.38 114 THR A CA 1
ATOM 842 C C . THR A 1 114 ? 9.539 0.684 -9.181 1.00 89.38 114 THR A C 1
ATOM 844 O O . THR A 1 114 ? 9.980 1.487 -10.010 1.00 89.38 114 THR A O 1
ATOM 847 N N . TYR A 1 115 ? 10.164 0.403 -8.036 1.00 87.44 115 TYR A N 1
ATOM 848 C CA . TYR A 1 115 ? 11.530 0.838 -7.758 1.00 87.44 115 TYR A CA 1
ATOM 849 C C . TYR A 1 115 ? 12.511 0.065 -8.632 1.00 87.44 115 TYR A C 1
ATOM 851 O O . TYR A 1 115 ? 12.365 -1.134 -8.819 1.00 87.44 115 TYR A O 1
ATOM 859 N N . VAL A 1 116 ? 13.504 0.767 -9.165 1.00 83.69 116 VAL A N 1
ATOM 860 C CA . VAL A 1 116 ? 14.666 0.152 -9.803 1.00 83.69 116 VAL A CA 1
ATOM 861 C C . VAL A 1 116 ? 15.704 -0.031 -8.706 1.00 83.69 116 VAL A C 1
ATOM 863 O O . VAL A 1 116 ? 16.434 0.910 -8.383 1.00 83.69 116 VAL A O 1
ATOM 866 N N . ASP A 1 117 ? 15.681 -1.194 -8.064 1.00 81.00 117 ASP A N 1
ATOM 867 C CA . ASP A 1 117 ? 16.553 -1.517 -6.929 1.00 81.00 117 ASP A CA 1
ATOM 868 C C . ASP A 1 117 ? 17.224 -2.893 -7.040 1.00 81.00 117 ASP A C 1
ATOM 870 O O . ASP A 1 117 ? 18.038 -3.254 -6.187 1.00 81.00 117 ASP A O 1
ATOM 874 N N . THR A 1 118 ? 16.940 -3.631 -8.114 1.00 79.88 118 THR A N 1
ATOM 875 C CA . THR A 1 118 ? 17.622 -4.880 -8.448 1.00 79.88 118 THR A CA 1
ATOM 876 C C . THR A 1 118 ? 18.589 -4.718 -9.619 1.00 79.88 118 THR 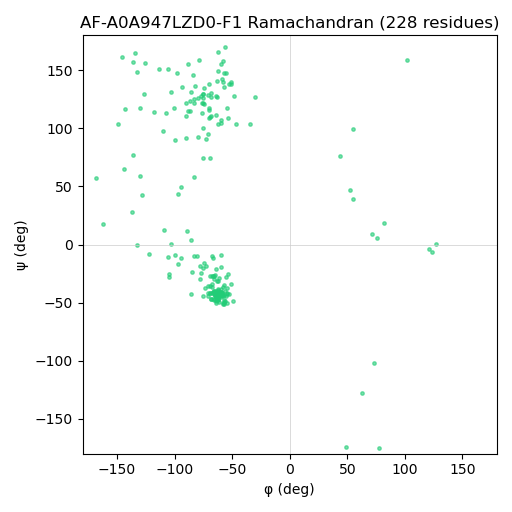A C 1
ATOM 878 O O . THR A 1 118 ? 18.351 -3.949 -10.553 1.00 79.88 118 THR A O 1
ATOM 881 N N . ASP A 1 119 ? 19.644 -5.539 -9.632 1.00 80.94 119 ASP A N 1
ATOM 882 C CA . ASP A 1 119 ? 20.594 -5.634 -10.748 1.00 80.94 119 ASP A CA 1
ATOM 883 C C . ASP A 1 119 ? 19.902 -5.842 -12.107 1.00 80.94 119 ASP A C 1
ATOM 885 O O . ASP A 1 119 ? 20.401 -5.400 -13.141 1.00 80.94 119 ASP A O 1
ATOM 889 N N . GLU A 1 120 ? 18.779 -6.566 -12.127 1.00 80.94 120 GLU A N 1
ATOM 890 C CA . GLU A 1 120 ? 18.001 -6.822 -13.342 1.00 80.94 120 GLU A CA 1
ATOM 891 C C . GLU A 1 120 ? 17.368 -5.533 -13.880 1.00 80.94 120 GLU A C 1
ATOM 893 O O . GLU A 1 120 ? 17.477 -5.229 -15.071 1.00 80.94 120 GLU A O 1
ATOM 898 N N . GLU A 1 121 ? 16.738 -4.752 -13.005 1.00 82.62 121 GLU A N 1
ATOM 899 C CA . GLU A 1 121 ?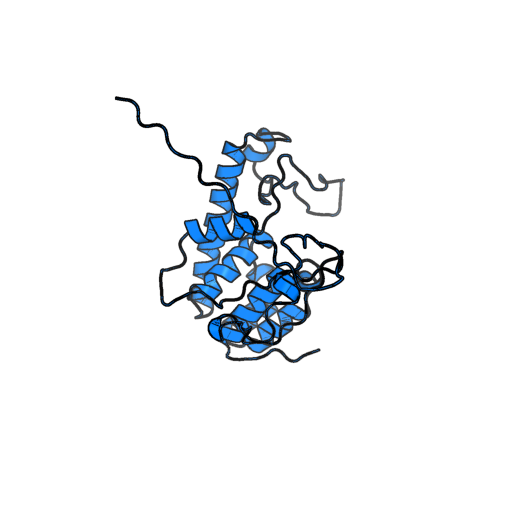 16.069 -3.504 -13.373 1.00 82.62 121 GLU A CA 1
ATOM 900 C C . GLU A 1 121 ? 17.072 -2.423 -13.776 1.00 82.62 121 GLU A C 1
ATOM 902 O O . GLU A 1 121 ? 16.816 -1.659 -14.710 1.00 82.62 121 GLU A O 1
ATOM 907 N N . GLU A 1 122 ? 18.233 -2.380 -13.119 1.00 80.25 122 GLU A N 1
ATOM 908 C CA . GLU A 1 122 ? 19.322 -1.480 -13.492 1.00 80.25 122 GLU A CA 1
ATOM 909 C C . GLU A 1 122 ? 19.862 -1.809 -14.892 1.00 80.25 122 GLU A C 1
ATOM 911 O O . GLU A 1 122 ? 20.012 -0.915 -15.734 1.00 80.25 122 GLU A O 1
ATOM 916 N N . LYS A 1 123 ? 20.083 -3.099 -15.185 1.00 86.00 123 LYS A N 1
ATOM 917 C CA . LYS A 1 123 ? 20.570 -3.573 -16.496 1.00 86.00 123 LYS A CA 1
ATOM 918 C C . LYS A 1 123 ? 19.576 -3.336 -17.628 1.00 86.00 123 LYS A C 1
ATOM 920 O O . LYS A 1 123 ? 19.993 -3.170 -18.773 1.00 86.00 123 LYS A O 1
ATOM 925 N N . ALA A 1 124 ? 18.279 -3.283 -17.333 1.00 85.88 124 ALA A N 1
ATOM 926 C CA . ALA A 1 124 ? 17.244 -2.995 -18.324 1.00 85.88 124 ALA A CA 1
ATOM 927 C C . ALA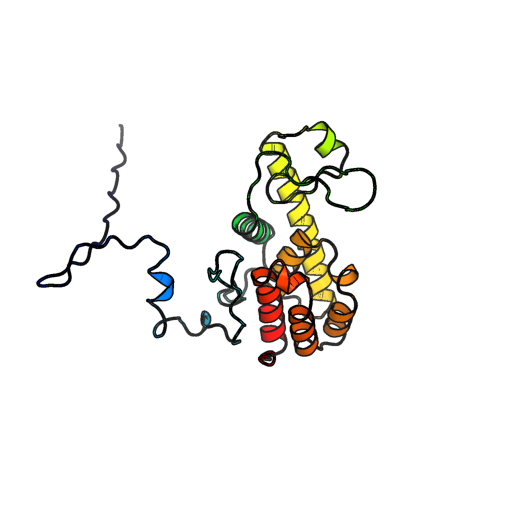 A 1 124 ? 17.290 -1.547 -18.862 1.00 85.88 124 ALA A C 1
ATOM 929 O O . ALA A 1 124 ? 16.623 -1.224 -19.850 1.00 85.88 124 ALA A O 1
ATOM 930 N N . GLY A 1 125 ? 18.097 -0.679 -18.243 1.00 87.44 125 GLY A N 1
ATOM 931 C CA . GLY A 1 125 ? 18.347 0.685 -18.690 1.00 87.44 125 GLY A CA 1
ATOM 932 C C . GLY A 1 125 ? 17.213 1.662 -18.369 1.00 87.44 125 GLY A C 1
ATOM 933 O O . GLY A 1 125 ? 16.228 1.343 -17.709 1.00 87.44 125 GLY A O 1
ATOM 934 N N . LYS A 1 126 ? 17.348 2.905 -18.856 1.00 89.25 126 LYS A N 1
ATOM 935 C CA . LYS A 1 126 ? 16.441 4.017 -18.503 1.00 89.25 126 LYS A CA 1
ATOM 936 C C . LYS A 1 126 ? 14.997 3.827 -18.969 1.00 89.25 126 LYS A C 1
ATOM 938 O O . LYS A 1 126 ? 14.099 4.413 -18.378 1.00 89.25 126 LYS A O 1
ATOM 943 N N . CYS A 1 127 ? 14.760 3.065 -20.032 1.00 93.50 127 CYS A N 1
ATOM 944 C CA . CYS A 1 127 ? 13.426 2.846 -20.594 1.00 93.50 127 CYS A CA 1
ATOM 945 C C . CYS A 1 127 ? 13.243 1.356 -20.922 1.00 93.50 127 CYS A C 1
ATOM 947 O O . CYS A 1 127 ? 13.346 0.980 -22.093 1.00 93.50 127 CYS A O 1
ATOM 949 N N . PRO A 1 128 ? 13.000 0.505 -19.913 1.00 92.25 128 PRO A N 1
ATOM 950 C CA . PRO A 1 128 ? 12.870 -0.935 -20.098 1.00 92.25 128 PRO A CA 1
ATOM 951 C C . PRO A 1 128 ? 11.752 -1.320 -21.086 1.00 92.25 128 PRO A C 1
ATOM 953 O O . PRO A 1 128 ? 10.804 -0.551 -21.307 1.00 92.25 128 PRO A O 1
ATOM 956 N N . PRO A 1 129 ? 11.804 -2.526 -21.680 1.00 94.44 129 PRO A N 1
ATOM 957 C CA . PRO A 1 129 ? 10.696 -3.066 -22.463 1.00 94.44 129 PRO A CA 1
ATOM 958 C C . PRO A 1 129 ? 9.400 -3.149 -21.644 1.00 94.44 129 PRO A C 1
ATOM 960 O O . PRO A 1 129 ? 9.426 -3.427 -20.446 1.00 94.44 129 PRO A O 1
ATOM 963 N N . MET A 1 130 ? 8.244 -2.973 -22.298 1.00 93.88 130 MET A N 1
ATOM 964 C CA . MET A 1 130 ? 6.935 -3.018 -21.619 1.00 93.88 130 MET A CA 1
ATOM 965 C C . MET A 1 130 ? 6.716 -4.328 -20.859 1.00 93.88 130 MET A C 1
ATOM 967 O O . MET A 1 130 ? 6.205 -4.313 -19.746 1.00 93.88 130 MET A O 1
ATOM 971 N N . GLN A 1 131 ? 7.142 -5.447 -21.444 1.00 94.44 131 GLN A N 1
ATOM 972 C CA . GLN A 1 131 ? 7.000 -6.762 -20.831 1.00 94.44 131 GLN A CA 1
ATOM 973 C C . GLN A 1 131 ? 7.777 -6.877 -19.510 1.00 94.44 131 GLN A C 1
ATOM 975 O O . GLN A 1 131 ? 7.256 -7.440 -18.554 1.00 94.44 131 GLN A O 1
ATOM 980 N N . ALA A 1 132 ? 8.980 -6.295 -19.424 1.00 93.06 132 ALA A N 1
ATOM 981 C CA . ALA A 1 132 ? 9.751 -6.270 -18.181 1.00 93.06 132 ALA A CA 1
ATOM 982 C C . ALA A 1 132 ? 9.013 -5.467 -17.097 1.00 93.06 132 ALA A C 1
ATOM 984 O O . ALA A 1 132 ? 8.765 -5.981 -16.011 1.00 93.06 132 ALA A O 1
ATOM 985 N N . MET A 1 133 ? 8.539 -4.260 -17.432 1.00 93.81 133 MET A N 1
ATOM 986 C CA . MET A 1 133 ? 7.758 -3.429 -16.504 1.00 93.81 133 MET A CA 1
ATOM 987 C C . MET A 1 133 ? 6.463 -4.105 -16.037 1.00 93.81 133 MET A C 1
ATOM 989 O O . MET A 1 133 ? 6.091 -3.974 -14.875 1.00 93.81 133 MET A O 1
ATOM 993 N N . GLN A 1 134 ? 5.772 -4.834 -16.918 1.00 93.50 134 GLN A N 1
ATOM 994 C CA . GLN A 1 134 ? 4.581 -5.605 -16.550 1.00 93.50 134 GLN A CA 1
ATOM 995 C C . GLN A 1 134 ? 4.915 -6.737 -15.574 1.00 93.50 134 GLN A C 1
ATOM 997 O O . GLN A 1 134 ? 4.193 -6.931 -14.598 1.00 93.50 134 GLN A O 1
ATOM 1002 N N . ASN A 1 135 ? 6.018 -7.453 -15.800 1.00 93.94 135 ASN A N 1
ATOM 1003 C CA . ASN A 1 135 ? 6.456 -8.522 -14.907 1.00 93.94 135 ASN A CA 1
ATOM 1004 C C . ASN A 1 135 ? 6.817 -7.982 -13.517 1.00 93.94 135 ASN A C 1
ATOM 1006 O O . ASN A 1 135 ? 6.387 -8.549 -12.511 1.00 93.94 135 ASN A O 1
ATOM 1010 N N . TRP A 1 136 ? 7.547 -6.865 -13.450 1.00 94.50 136 TRP A N 1
ATOM 1011 C CA . TRP A 1 136 ? 7.887 -6.234 -12.174 1.00 94.50 136 TRP A CA 1
ATOM 1012 C C . TRP A 1 136 ? 6.647 -5.703 -11.456 1.00 94.50 136 TRP A C 1
ATOM 1014 O O . TRP A 1 136 ? 6.466 -5.970 -10.274 1.00 94.50 136 TRP A O 1
ATOM 1024 N N . PHE A 1 137 ? 5.720 -5.074 -12.181 1.00 94.44 137 PHE A N 1
ATOM 1025 C CA . PHE A 1 137 ? 4.436 -4.658 -11.622 1.00 94.44 137 PHE A CA 1
ATOM 1026 C C . PHE A 1 137 ? 3.665 -5.829 -10.999 1.00 94.44 137 PHE A C 1
ATOM 1028 O O . PHE A 1 137 ? 3.209 -5.745 -9.859 1.00 94.44 137 PHE A O 1
ATOM 1035 N N . ILE A 1 138 ? 3.548 -6.952 -11.715 1.00 94.69 138 ILE A N 1
ATOM 1036 C CA . ILE A 1 138 ? 2.875 -8.154 -11.207 1.00 94.69 138 ILE A CA 1
ATOM 1037 C C . ILE A 1 138 ? 3.556 -8.653 -9.928 1.00 94.69 138 ILE A C 1
ATOM 1039 O O . ILE A 1 138 ? 2.863 -8.991 -8.964 1.00 94.69 138 ILE A O 1
ATOM 1043 N N . ARG A 1 139 ? 4.891 -8.682 -9.899 1.00 94.62 139 ARG A N 1
ATOM 1044 C CA . ARG A 1 139 ? 5.684 -9.083 -8.730 1.00 94.62 139 ARG A CA 1
ATOM 1045 C C . ARG A 1 139 ? 5.430 -8.158 -7.536 1.00 94.62 139 ARG A C 1
ATOM 1047 O O . ARG A 1 139 ? 5.111 -8.654 -6.455 1.00 94.62 139 ARG A O 1
ATOM 1054 N N . ASP A 1 140 ? 5.500 -6.847 -7.734 1.00 95.00 140 ASP A N 1
ATOM 1055 C CA . ASP A 1 140 ? 5.362 -5.844 -6.672 1.00 95.00 140 ASP A CA 1
ATOM 1056 C C . ASP A 1 140 ? 3.949 -5.855 -6.064 1.00 95.00 140 ASP A C 1
ATOM 1058 O O . ASP A 1 140 ? 3.781 -5.858 -4.837 1.00 95.00 140 ASP A O 1
ATOM 1062 N N . VAL A 1 141 ? 2.919 -5.972 -6.913 1.00 95.19 141 VAL A N 1
ATOM 1063 C CA . VAL A 1 141 ? 1.529 -6.119 -6.458 1.00 95.19 141 VAL A CA 1
ATOM 1064 C C . VAL A 1 141 ? 1.331 -7.441 -5.725 1.00 95.19 141 VAL A C 1
ATOM 1066 O O . VAL A 1 141 ? 0.700 -7.462 -4.671 1.00 95.19 141 VAL A O 1
ATOM 1069 N N . THR A 1 142 ? 1.887 -8.544 -6.235 1.00 95.94 142 THR A N 1
ATOM 1070 C CA . THR A 1 142 ? 1.797 -9.857 -5.574 1.00 95.94 142 THR A CA 1
ATOM 1071 C C . THR A 1 142 ? 2.404 -9.812 -4.177 1.00 95.94 142 THR A C 1
ATOM 1073 O O . THR A 1 142 ? 1.823 -10.343 -3.228 1.00 95.94 142 THR A O 1
ATOM 1076 N N . HIS A 1 143 ? 3.556 -9.158 -4.033 1.00 96.06 143 HIS A N 1
ATOM 1077 C CA . HIS A 1 143 ? 4.221 -8.986 -2.745 1.00 96.06 143 HIS A CA 1
ATOM 1078 C C . HIS A 1 143 ? 3.380 -8.148 -1.776 1.00 96.06 143 HIS A C 1
ATOM 1080 O O . HIS A 1 143 ? 3.139 -8.559 -0.638 1.00 96.06 143 HIS A O 1
ATOM 1086 N N . SER A 1 144 ? 2.863 -7.014 -2.248 1.00 96.12 144 SER A N 1
ATOM 1087 C CA . SER A 1 144 ? 1.999 -6.117 -1.470 1.00 96.12 144 SER A CA 1
ATOM 1088 C C . SER A 1 144 ? 0.694 -6.788 -1.034 1.00 96.12 144 SER A C 1
ATOM 1090 O O . SER A 1 144 ? 0.279 -6.633 0.115 1.00 96.12 144 SER A O 1
ATOM 1092 N N . TYR A 1 145 ? 0.089 -7.586 -1.916 1.00 95.62 145 TYR A N 1
ATOM 1093 C CA . TYR A 1 145 ? -1.130 -8.353 -1.662 1.00 95.62 145 TYR A CA 1
ATOM 1094 C C . TYR A 1 145 ? -0.917 -9.451 -0.610 1.00 95.62 145 TYR A C 1
ATOM 1096 O O . TYR A 1 145 ? -1.666 -9.536 0.362 1.00 95.62 145 TYR A O 1
ATOM 1104 N N . LYS A 1 146 ? 0.153 -10.251 -0.730 1.00 96.06 146 LYS A N 1
ATOM 1105 C CA . LYS A 1 146 ? 0.497 -11.272 0.280 1.00 96.06 146 LYS A CA 1
ATOM 1106 C C . LYS A 1 146 ? 0.744 -10.652 1.655 1.00 96.06 146 LYS A C 1
ATOM 1108 O O . LYS A 1 146 ? 0.295 -11.181 2.670 1.00 96.06 146 LYS A O 1
ATOM 1113 N N . ARG A 1 147 ? 1.442 -9.513 1.691 1.00 96.75 147 ARG A N 1
ATOM 1114 C CA . ARG A 1 147 ? 1.686 -8.767 2.929 1.00 96.75 147 ARG A CA 1
ATOM 1115 C C . ARG A 1 147 ? 0.391 -8.212 3.523 1.00 96.75 147 ARG A C 1
ATOM 1117 O O . ARG A 1 147 ? 0.224 -8.280 4.737 1.00 96.75 147 ARG A O 1
ATOM 1124 N N . ALA A 1 148 ? -0.511 -7.701 2.688 1.00 95.81 148 ALA A N 1
ATOM 1125 C CA . ALA A 1 148 ? -1.799 -7.172 3.120 1.00 95.81 148 ALA A CA 1
ATOM 1126 C C . ALA A 1 148 ? -2.654 -8.238 3.812 1.00 95.81 148 ALA A C 1
ATOM 1128 O O . ALA A 1 148 ? -3.165 -7.975 4.893 1.00 95.81 148 ALA A O 1
ATOM 1129 N N . HIS A 1 149 ? -2.723 -9.448 3.253 1.00 95.06 149 HIS A N 1
ATOM 1130 C CA . HIS A 1 149 ? -3.374 -10.603 3.888 1.00 95.06 149 HIS A CA 1
ATOM 1131 C C . HIS A 1 149 ? -2.783 -10.929 5.262 1.00 95.06 149 HIS A C 1
ATOM 1133 O O . HIS A 1 149 ? -3.498 -11.003 6.260 1.00 95.06 149 HIS A O 1
ATOM 1139 N N . ALA A 1 150 ? -1.454 -11.054 5.346 1.00 96.19 150 ALA A N 1
ATOM 1140 C CA . ALA A 1 150 ? -0.782 -11.344 6.613 1.00 96.19 150 ALA A CA 1
ATOM 1141 C C . ALA A 1 150 ? -1.054 -10.265 7.679 1.00 96.19 150 ALA A C 1
ATOM 1143 O O . ALA A 1 150 ? -1.300 -10.578 8.843 1.00 96.19 150 ALA A O 1
ATOM 1144 N N . GLN A 1 151 ? -1.040 -8.994 7.276 1.00 96.50 151 GLN A N 1
ATOM 1145 C CA . GLN A 1 151 ? -1.329 -7.858 8.147 1.00 96.50 151 GLN A CA 1
ATOM 1146 C C . GLN A 1 151 ? -2.800 -7.813 8.576 1.00 96.50 151 GLN A C 1
ATOM 1148 O O . GLN A 1 151 ? -3.069 -7.660 9.764 1.00 96.50 151 GLN A O 1
ATOM 1153 N N . ALA A 1 152 ? -3.742 -7.979 7.645 1.00 94.88 152 ALA A N 1
ATOM 1154 C CA . ALA A 1 152 ? -5.176 -7.976 7.920 1.00 94.88 152 ALA A CA 1
ATOM 1155 C C . ALA A 1 152 ? -5.540 -9.062 8.945 1.00 94.88 152 ALA A C 1
ATOM 1157 O O . ALA A 1 152 ? -6.214 -8.786 9.941 1.00 94.88 152 ALA A O 1
ATOM 1158 N N . LYS A 1 153 ? -4.984 -10.267 8.773 1.00 95.25 153 LYS A N 1
ATOM 1159 C CA . LYS A 1 153 ? -5.103 -11.363 9.738 1.00 95.25 153 LYS A CA 1
ATOM 1160 C C . LYS A 1 153 ? -4.493 -11.024 11.101 1.00 95.25 153 LYS A C 1
ATOM 1162 O O . LYS A 1 153 ? -5.105 -11.308 12.126 1.00 95.25 153 LYS A O 1
ATOM 1167 N N . ALA A 1 154 ? -3.322 -10.382 11.134 1.00 96.12 154 ALA A N 1
ATOM 1168 C CA . ALA A 1 154 ? -2.632 -10.022 12.378 1.00 96.12 154 ALA A CA 1
ATOM 1169 C C . ALA A 1 154 ? -3.390 -9.007 13.256 1.00 96.12 154 ALA A C 1
ATOM 1171 O O . ALA A 1 154 ? -3.129 -8.937 14.455 1.00 96.12 154 ALA A O 1
ATOM 1172 N N . ILE A 1 155 ? -4.317 -8.234 12.682 1.00 95.25 155 ILE A N 1
ATOM 1173 C CA . ILE A 1 155 ? -5.161 -7.265 13.405 1.00 95.25 155 ILE A CA 1
ATOM 1174 C C . ILE A 1 155 ? -6.628 -7.712 13.497 1.00 95.25 155 ILE A C 1
ATOM 1176 O O . ILE A 1 155 ? -7.491 -6.914 13.850 1.00 95.25 155 ILE A O 1
ATOM 1180 N N . ASN A 1 156 ? -6.916 -8.980 13.174 1.00 93.25 156 ASN A N 1
ATOM 1181 C CA . ASN A 1 156 ? -8.263 -9.556 13.160 1.00 93.25 156 ASN A CA 1
ATOM 1182 C C . ASN A 1 156 ? -9.262 -8.771 12.278 1.00 93.25 156 ASN A C 1
ATOM 1184 O O . ASN A 1 156 ? -10.425 -8.588 12.633 1.00 93.25 156 ASN A O 1
ATOM 1188 N N . MET A 1 157 ? -8.795 -8.285 11.125 1.00 91.12 157 MET A N 1
ATOM 1189 C CA . MET A 1 157 ? -9.594 -7.578 10.115 1.00 91.12 157 MET A CA 1
ATOM 1190 C C . MET A 1 157 ? -9.387 -8.211 8.738 1.00 91.12 157 MET A C 1
ATOM 1192 O O . MET A 1 157 ? -9.219 -7.504 7.750 1.00 91.12 157 MET A O 1
ATOM 1196 N N . ASP A 1 158 ? -9.372 -9.543 8.671 1.00 90.62 158 ASP A N 1
ATOM 1197 C CA . ASP A 1 158 ? -9.177 -10.303 7.432 1.00 90.62 158 ASP A CA 1
ATOM 1198 C C . ASP A 1 158 ? -10.449 -10.294 6.570 1.00 90.62 158 ASP A C 1
ATOM 1200 O O . ASP A 1 158 ? -11.248 -11.22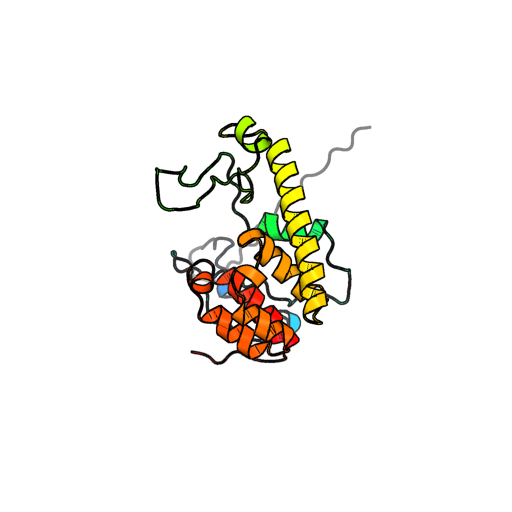7 6.558 1.00 90.62 158 ASP A O 1
ATOM 1204 N N . ASN A 1 159 ? -10.700 -9.151 5.935 1.00 87.12 159 ASN A N 1
ATOM 1205 C CA . ASN A 1 159 ? -11.809 -8.929 5.019 1.00 87.12 159 ASN A CA 1
ATOM 1206 C C . ASN A 1 159 ? -11.324 -8.176 3.774 1.00 87.12 159 ASN A C 1
ATOM 1208 O O . ASN A 1 159 ? -10.329 -7.447 3.822 1.00 87.12 159 ASN A O 1
ATOM 1212 N N . ASP A 1 160 ? -12.063 -8.304 2.669 1.00 86.56 160 ASP A N 1
ATOM 1213 C CA . ASP A 1 160 ? -11.682 -7.741 1.366 1.00 86.56 160 ASP A CA 1
ATOM 1214 C C . ASP A 1 160 ? -11.398 -6.236 1.418 1.00 86.56 160 ASP A C 1
ATOM 1216 O O . ASP A 1 160 ? -10.478 -5.749 0.764 1.00 86.56 160 ASP A O 1
ATOM 1220 N N . CYS A 1 161 ? -12.159 -5.490 2.221 1.00 86.88 161 CYS A N 1
ATOM 1221 C CA . CYS A 1 161 ? -11.977 -4.052 2.394 1.00 86.88 161 CYS A CA 1
ATOM 1222 C C . CYS A 1 161 ? -10.596 -3.725 2.986 1.00 86.88 161 CYS A C 1
ATOM 1224 O O . CYS A 1 161 ? -9.870 -2.876 2.453 1.00 86.88 161 CYS A O 1
ATOM 1226 N N . MET A 1 162 ? -10.200 -4.428 4.047 1.00 91.06 162 MET A N 1
ATOM 1227 C CA . MET A 1 162 ? -8.911 -4.217 4.699 1.00 91.06 162 MET A CA 1
ATOM 1228 C C . MET A 1 162 ? -7.755 -4.717 3.833 1.00 91.06 162 MET A C 1
ATOM 1230 O O . MET A 1 162 ? -6.778 -3.993 3.649 1.00 91.06 162 MET A O 1
ATOM 1234 N N . VAL A 1 163 ? -7.879 -5.906 3.236 1.00 92.56 163 VAL A N 1
ATOM 1235 C CA . VAL A 1 163 ? -6.857 -6.465 2.337 1.00 92.56 163 VAL A CA 1
ATOM 1236 C C . VAL A 1 163 ? -6.630 -5.542 1.141 1.00 92.56 163 VAL A C 1
ATOM 1238 O O . VAL A 1 163 ? -5.484 -5.243 0.797 1.00 92.56 163 VAL A O 1
ATOM 1241 N N . ARG A 1 164 ? -7.700 -5.009 0.542 1.00 91.06 164 ARG A N 1
ATOM 1242 C CA . ARG A 1 164 ? -7.623 -4.041 -0.562 1.00 91.06 164 ARG A CA 1
ATOM 1243 C C . ARG A 1 164 ? -6.842 -2.809 -0.188 1.00 91.06 164 ARG A C 1
ATOM 1245 O O . ARG A 1 164 ? -5.922 -2.400 -0.897 1.00 91.06 164 ARG A O 1
ATOM 1252 N N . THR A 1 165 ? -7.227 -2.232 0.931 1.00 91.38 165 THR A N 1
ATOM 1253 C CA . THR A 1 165 ? -6.647 -1.001 1.431 1.00 91.38 165 THR A CA 1
ATOM 1254 C C . THR A 1 165 ? -5.175 -1.206 1.779 1.00 91.38 165 THR A C 1
ATOM 1256 O O . THR A 1 165 ? -4.321 -0.490 1.258 1.00 91.38 165 THR A O 1
ATOM 1259 N N . LEU A 1 166 ? -4.846 -2.241 2.556 1.00 94.31 166 LEU A N 1
ATOM 1260 C CA . LEU A 1 166 ? -3.465 -2.572 2.900 1.00 94.31 166 LEU A CA 1
ATOM 1261 C C . LEU A 1 166 ? -2.631 -2.933 1.670 1.00 94.31 166 LEU A C 1
ATOM 1263 O O . LEU A 1 166 ? -1.448 -2.620 1.647 1.00 94.31 166 LEU A O 1
ATOM 1267 N N . THR A 1 167 ? -3.214 -3.523 0.623 1.00 94.62 167 THR A N 1
ATOM 1268 C CA . THR A 1 167 ? -2.487 -3.792 -0.629 1.00 94.62 167 THR A CA 1
ATOM 1269 C C . THR A 1 167 ? -2.023 -2.492 -1.281 1.00 94.62 167 THR A C 1
ATOM 1271 O O . THR A 1 167 ? -0.851 -2.371 -1.627 1.00 94.62 167 THR A O 1
ATOM 1274 N N . VAL A 1 168 ? -2.905 -1.491 -1.390 1.00 92.62 168 VAL A N 1
ATOM 1275 C CA . VAL A 1 168 ? -2.551 -0.162 -1.922 1.00 92.62 168 VAL A CA 1
ATOM 1276 C C . VAL A 1 168 ? -1.498 0.520 -1.050 1.00 92.62 168 VAL A C 1
ATOM 1278 O O . VAL A 1 168 ? -0.531 1.080 -1.566 1.00 92.62 168 VAL A O 1
ATOM 1281 N N . VAL A 1 169 ? -1.665 0.457 0.271 1.00 93.50 169 VAL A N 1
ATOM 1282 C CA . VAL A 1 169 ? -0.726 1.066 1.220 1.00 93.50 169 VAL A CA 1
ATOM 1283 C C . VAL A 1 169 ? 0.644 0.391 1.157 1.00 93.50 169 VAL A C 1
ATOM 1285 O O . VAL A 1 169 ? 1.658 1.084 1.102 1.00 93.50 169 VAL A O 1
ATOM 1288 N N . ASN A 1 170 ? 0.693 -0.940 1.110 1.00 95.12 170 ASN A N 1
ATOM 1289 C CA . ASN A 1 170 ? 1.937 -1.696 1.001 1.00 95.12 170 ASN A CA 1
ATOM 1290 C C . ASN A 1 170 ? 2.617 -1.488 -0.357 1.00 95.12 170 ASN A C 1
ATOM 1292 O O . ASN A 1 170 ? 3.839 -1.416 -0.390 1.00 95.12 170 ASN A O 1
ATOM 1296 N N . HIS A 1 171 ? 1.866 -1.316 -1.449 1.00 93.50 171 HIS A N 1
ATOM 1297 C CA . HIS A 1 171 ? 2.459 -0.992 -2.754 1.00 93.50 171 HIS A CA 1
ATOM 1298 C C . HIS A 1 171 ? 3.152 0.372 -2.729 1.00 93.50 171 HIS A C 1
ATOM 1300 O O . HIS A 1 171 ? 4.284 0.513 -3.176 1.00 93.50 171 HIS A O 1
ATOM 1306 N N . GLN A 1 172 ? 2.512 1.378 -2.129 1.00 90.88 172 GLN A N 1
ATOM 1307 C CA . GLN A 1 172 ? 3.071 2.728 -2.060 1.00 90.88 172 GLN A CA 1
ATOM 1308 C C . GLN A 1 172 ? 4.209 2.860 -1.039 1.00 90.88 172 GLN A C 1
ATOM 1310 O O . GLN A 1 172 ? 5.197 3.560 -1.261 1.00 90.88 172 GLN A O 1
ATOM 1315 N N . LEU A 1 173 ? 4.025 2.283 0.148 1.00 90.25 173 LEU A N 1
ATOM 1316 C CA . LEU A 1 173 ? 4.882 2.531 1.305 1.00 90.25 173 LEU A CA 1
ATOM 1317 C C . LEU A 1 173 ? 5.811 1.353 1.602 1.00 90.25 173 LEU A C 1
ATOM 1319 O O . LEU A 1 173 ? 6.736 1.505 2.400 1.00 90.25 173 LEU A O 1
ATOM 1323 N N . GLY A 1 174 ? 5.615 0.198 0.983 1.00 91.56 174 GLY A N 1
ATOM 1324 C CA . GLY A 1 174 ? 6.322 -1.024 1.326 1.00 91.56 174 GLY A CA 1
ATOM 1325 C C . GLY A 1 174 ? 5.822 -1.594 2.651 1.00 91.56 174 GLY A C 1
ATOM 1326 O O . GLY A 1 174 ? 4.824 -2.305 2.705 1.00 91.56 174 GLY A O 1
ATOM 1327 N N . ASP A 1 175 ? 6.579 -1.375 3.721 1.00 90.38 175 ASP A N 1
ATOM 1328 C CA . ASP A 1 175 ? 6.332 -1.985 5.031 1.00 90.38 175 ASP A CA 1
ATOM 1329 C C . ASP A 1 175 ? 5.617 -1.003 5.969 1.00 90.38 175 ASP A C 1
ATOM 1331 O O . ASP A 1 175 ? 6.252 -0.202 6.661 1.00 90.38 175 ASP A O 1
ATOM 1335 N N . PHE A 1 176 ? 4.281 -1.032 5.939 1.00 92.62 176 PHE A N 1
ATOM 1336 C CA . PHE A 1 176 ? 3.433 -0.143 6.736 1.00 92.62 176 PHE A CA 1
ATOM 1337 C C . PHE A 1 176 ? 3.686 -0.244 8.257 1.00 92.62 176 PHE A C 1
ATOM 1339 O O . PHE A 1 176 ? 3.948 0.801 8.855 1.00 92.62 176 PHE A O 1
ATOM 1346 N N . PRO A 1 177 ? 3.710 -1.437 8.890 1.00 95.06 177 PRO A N 1
ATOM 1347 C CA . PRO A 1 177 ? 4.024 -1.584 10.312 1.00 95.06 177 PRO A CA 1
ATOM 1348 C C . PRO A 1 177 ? 5.335 -0.923 10.732 1.00 95.06 177 PRO A C 1
ATOM 1350 O O . PRO A 1 177 ? 5.388 -0.242 11.752 1.00 95.06 177 PRO A O 1
ATOM 1353 N N . ARG A 1 178 ? 6.391 -1.073 9.925 1.00 94.44 178 ARG A N 1
ATOM 1354 C CA . ARG A 1 178 ? 7.697 -0.471 10.219 1.00 94.44 178 ARG A CA 1
ATOM 1355 C C . ARG A 1 178 ? 7.697 1.047 10.058 1.00 94.44 178 ARG A C 1
ATOM 1357 O O . ARG A 1 178 ? 8.388 1.734 10.802 1.00 94.44 178 ARG A O 1
ATOM 1364 N N . LYS A 1 179 ? 6.956 1.577 9.081 1.00 91.38 179 LYS A N 1
ATOM 1365 C CA . LYS A 1 179 ? 6.870 3.025 8.831 1.00 91.38 179 LYS A CA 1
ATOM 1366 C C . LYS A 1 179 ? 5.942 3.755 9.805 1.00 91.38 179 LYS A C 1
ATOM 1368 O O . LYS A 1 179 ? 6.190 4.922 10.091 1.00 91.38 179 LYS A O 1
ATOM 1373 N N . TYR A 1 180 ? 4.907 3.083 10.307 1.00 93.75 180 TYR A N 1
ATOM 1374 C CA . TYR A 1 180 ? 3.875 3.660 11.176 1.00 93.75 180 TYR A CA 1
ATOM 1375 C C . TYR A 1 180 ? 3.665 2.803 12.438 1.00 93.75 180 TYR A C 1
ATOM 1377 O O . TYR A 1 180 ? 2.550 2.324 12.667 1.00 93.75 180 TYR A O 1
ATOM 1385 N N . PRO A 1 181 ? 4.705 2.593 13.269 1.00 95.69 181 PRO A N 1
ATOM 1386 C CA . PRO A 1 181 ? 4.660 1.622 14.364 1.00 95.69 181 PRO A CA 1
ATOM 1387 C C . PRO A 1 181 ? 3.591 1.947 15.413 1.00 95.69 181 PRO A C 1
ATOM 1389 O O . PRO A 1 181 ? 2.897 1.044 15.872 1.00 95.69 181 PRO A O 1
ATOM 1392 N N . ASP A 1 182 ? 3.388 3.224 15.744 1.00 95.88 182 ASP A N 1
ATOM 1393 C CA . ASP A 1 182 ? 2.375 3.632 16.727 1.00 95.88 182 ASP A CA 1
ATOM 1394 C C . ASP A 1 182 ? 0.951 3.385 16.225 1.00 95.88 182 ASP A C 1
ATOM 1396 O O . ASP A 1 182 ? 0.090 2.905 16.964 1.00 95.88 182 ASP A O 1
ATOM 1400 N N . THR A 1 183 ? 0.697 3.686 14.950 1.00 95.19 183 THR A N 1
ATOM 1401 C CA . THR A 1 183 ? -0.584 3.382 14.303 1.00 95.19 183 THR A CA 1
ATOM 1402 C C . THR A 1 183 ? -0.798 1.875 14.242 1.00 95.19 183 THR A C 1
ATOM 1404 O O . THR A 1 183 ? -1.874 1.400 14.591 1.00 95.19 183 THR A O 1
ATOM 1407 N N . TRP A 1 184 ? 0.228 1.111 13.864 1.00 96.62 184 TRP A N 1
ATOM 1408 C CA . TRP A 1 184 ? 0.153 -0.345 13.810 1.00 96.62 184 TRP A CA 1
ATOM 1409 C C . TRP A 1 184 ? -0.142 -0.963 15.180 1.00 96.62 184 TRP A C 1
ATOM 1411 O O . TRP A 1 184 ? -1.042 -1.792 15.295 1.00 96.62 184 TRP A O 1
ATOM 1421 N N . LYS A 1 185 ? 0.532 -0.498 16.237 1.00 97.38 185 LYS A N 1
ATOM 1422 C CA . LYS A 1 185 ? 0.276 -0.926 17.618 1.00 97.38 185 LYS A CA 1
ATOM 1423 C C . LYS A 1 185 ? -1.181 -0.695 18.026 1.00 97.38 185 LYS A C 1
ATOM 1425 O O . LYS A 1 185 ? -1.792 -1.588 18.607 1.00 97.38 185 LYS A O 1
ATOM 1430 N N . LYS A 1 186 ? -1.763 0.458 17.678 1.00 96.44 186 LYS A N 1
ATOM 1431 C CA . LYS A 1 186 ? -3.190 0.743 17.922 1.00 96.44 186 LYS A CA 1
ATOM 1432 C C . LYS A 1 186 ? -4.105 -0.240 17.191 1.00 96.44 186 LYS A C 1
ATOM 1434 O O . LYS A 1 186 ? -5.061 -0.730 17.785 1.00 96.44 186 LYS A O 1
ATOM 1439 N N . LEU A 1 187 ? -3.793 -0.587 15.939 1.00 95.94 187 LEU A N 1
ATOM 1440 C CA . LEU A 1 187 ? -4.552 -1.593 15.185 1.00 95.94 187 LEU A CA 1
ATOM 1441 C C . LEU A 1 187 ? -4.488 -2.974 15.840 1.00 95.94 187 LEU A C 1
ATOM 1443 O O . LEU A 1 187 ? -5.522 -3.616 15.995 1.00 95.94 187 LEU A O 1
ATOM 1447 N N . GLN A 1 188 ? -3.306 -3.399 16.292 1.00 95.88 188 GLN A N 1
ATOM 1448 C CA . GLN A 1 188 ? -3.137 -4.663 17.020 1.00 95.88 188 GLN A CA 1
ATOM 1449 C C . GLN A 1 188 ? -3.924 -4.696 18.339 1.00 95.88 188 GLN A C 1
ATOM 1451 O O . GLN A 1 188 ? -4.348 -5.758 18.780 1.00 95.88 188 GLN A O 1
ATOM 1456 N N . GLN A 1 189 ? -4.144 -3.535 18.956 1.00 96.25 189 GLN A N 1
ATOM 1457 C CA . GLN A 1 189 ? -4.949 -3.374 20.170 1.00 96.25 189 GLN A CA 1
ATOM 1458 C C . GLN A 1 189 ? -6.454 -3.210 19.887 1.00 96.25 189 GLN A C 1
ATOM 1460 O O . GLN A 1 189 ? -7.220 -2.956 20.813 1.00 96.25 189 GLN A O 1
ATOM 1465 N N . GLY A 1 190 ? -6.891 -3.304 18.625 1.00 93.88 190 GLY A N 1
ATOM 1466 C CA . GLY A 1 190 ? -8.286 -3.085 18.228 1.00 93.88 190 GLY A CA 1
ATOM 1467 C C . GLY A 1 190 ? -8.743 -1.621 18.292 1.00 93.88 190 GLY A C 1
ATOM 1468 O O . GLY A 1 190 ? -9.925 -1.338 18.118 1.00 93.88 190 GLY A O 1
ATOM 1469 N N . GLN A 1 191 ? -7.829 -0.670 18.508 1.00 94.69 191 GLN A N 1
ATOM 1470 C CA . GLN A 1 191 ? -8.110 0.767 18.604 1.00 94.69 191 GLN A CA 1
ATOM 1471 C C . GLN A 1 191 ? -8.193 1.416 17.210 1.00 94.69 191 GLN A C 1
ATOM 1473 O O . GLN A 1 191 ? -7.444 2.339 16.881 1.00 94.69 191 GLN A O 1
ATOM 1478 N N . THR A 1 192 ? -9.101 0.922 16.368 1.00 91.38 192 THR A N 1
ATOM 1479 C CA . THR A 1 192 ? -9.285 1.345 14.965 1.00 91.38 192 THR A CA 1
ATOM 1480 C C . THR A 1 192 ? -9.500 2.844 14.798 1.00 91.38 192 THR A C 1
ATOM 1482 O O . THR A 1 192 ? -8.894 3.455 13.922 1.00 91.38 192 THR A O 1
ATOM 1485 N N . CYS A 1 193 ? -10.306 3.458 15.661 1.00 88.12 193 CYS A N 1
ATOM 1486 C CA . CYS A 1 193 ? -10.637 4.882 15.580 1.00 88.12 193 CYS A CA 1
ATOM 1487 C C . CYS A 1 193 ? -9.427 5.762 15.901 1.00 88.12 193 CYS A C 1
ATOM 1489 O O . CYS A 1 193 ? -9.072 6.643 15.124 1.00 88.12 193 CYS A O 1
ATOM 1491 N N . SER A 1 194 ? -8.715 5.453 16.987 1.00 90.44 194 SER A N 1
ATOM 1492 C CA . SER A 1 194 ? -7.482 6.161 17.347 1.00 90.44 194 SER A CA 1
ATOM 1493 C C . SER A 1 194 ? -6.354 5.922 16.339 1.00 90.44 194 SER A C 1
ATOM 1495 O O . SER A 1 194 ? -5.465 6.762 16.200 1.00 90.44 194 SER A O 1
ATOM 1497 N N . ALA A 1 195 ? -6.352 4.781 15.642 1.00 93.44 195 ALA A N 1
ATOM 1498 C CA . ALA A 1 195 ? -5.445 4.533 14.525 1.00 93.44 195 ALA A CA 1
ATOM 1499 C C . ALA A 1 195 ? -5.809 5.386 13.296 1.00 93.44 195 ALA A C 1
ATOM 1501 O O . ALA A 1 195 ? -4.918 5.953 12.665 1.00 93.44 195 ALA A O 1
ATOM 1502 N N . ALA A 1 196 ? -7.101 5.525 12.985 1.00 89.88 196 ALA A N 1
ATOM 1503 C CA . ALA A 1 196 ? -7.589 6.372 11.901 1.00 89.88 196 ALA A CA 1
ATOM 1504 C C . ALA A 1 196 ? -7.264 7.859 12.138 1.00 89.88 196 ALA A C 1
ATOM 1506 O O . ALA A 1 196 ? -6.727 8.519 11.252 1.00 89.88 196 ALA A O 1
ATOM 1507 N N . GLU A 1 197 ? -7.497 8.370 13.349 1.00 87.38 197 GLU A N 1
ATOM 1508 C CA . GLU A 1 197 ? -7.114 9.734 13.747 1.00 87.38 197 GLU A CA 1
ATOM 1509 C C . GLU A 1 197 ? -5.604 9.953 13.646 1.00 87.38 197 GLU A C 1
ATOM 1511 O O . GLU A 1 197 ? -5.153 10.965 13.105 1.00 87.38 197 GLU A O 1
ATOM 1516 N N . ASN A 1 198 ? -4.816 8.968 14.092 1.00 89.44 198 ASN A N 1
ATOM 1517 C CA . ASN A 1 198 ? -3.372 8.991 13.916 1.00 89.44 198 ASN A CA 1
ATOM 1518 C C . ASN A 1 198 ? -3.007 9.172 12.444 1.00 89.44 198 ASN A C 1
ATOM 1520 O O . ASN A 1 198 ? -2.225 10.055 12.138 1.00 89.44 198 ASN A O 1
ATOM 1524 N N . LEU A 1 199 ? -3.572 8.390 11.522 1.00 88.44 199 LEU A N 1
ATOM 1525 C CA . LEU A 1 199 ? -3.229 8.485 10.099 1.00 88.44 199 LEU A CA 1
ATOM 1526 C C . LEU A 1 199 ? -3.468 9.880 9.504 1.00 88.44 199 LEU A C 1
ATOM 1528 O O . LEU A 1 199 ? -2.666 10.330 8.685 1.00 88.44 199 LEU A O 1
ATOM 1532 N N . LEU A 1 200 ? -4.521 10.575 9.937 1.00 84.75 200 LEU A N 1
ATOM 1533 C CA . LEU A 1 200 ? -4.834 11.935 9.485 1.00 84.75 200 LEU A CA 1
ATOM 1534 C C . LEU A 1 200 ? -3.804 12.974 9.954 1.00 84.75 200 LEU A C 1
ATOM 1536 O O . LEU A 1 200 ? -3.602 13.984 9.283 1.00 84.75 200 LEU A O 1
ATOM 1540 N N . ALA A 1 201 ? -3.124 12.723 11.074 1.00 81.25 201 ALA A N 1
ATOM 1541 C CA . ALA A 1 201 ? -2.106 13.619 11.618 1.00 81.25 201 ALA A CA 1
ATOM 1542 C C . ALA A 1 201 ? -0.730 13.480 10.937 1.00 81.25 201 ALA A C 1
ATOM 1544 O O . ALA A 1 201 ? 0.172 14.277 11.194 1.00 81.25 201 ALA A O 1
ATOM 1545 N N . TRP A 1 202 ? -0.525 12.468 10.088 1.00 81.38 202 TRP A N 1
ATOM 1546 C CA . TRP A 1 202 ? 0.797 12.178 9.529 1.00 81.38 202 TRP A CA 1
ATOM 1547 C C . TRP A 1 202 ? 1.086 12.949 8.243 1.00 81.38 202 TRP A C 1
ATOM 1549 O O . TRP A 1 202 ? 0.206 13.258 7.441 1.00 81.38 202 TRP A O 1
ATOM 1559 N N . SER A 1 203 ? 2.377 13.145 7.969 1.00 82.25 203 SER A N 1
ATOM 1560 C CA . SER A 1 203 ? 2.859 13.726 6.708 1.00 82.25 203 SER A CA 1
ATOM 1561 C C . SER A 1 203 ? 2.452 12.918 5.469 1.00 82.25 203 SER A C 1
ATOM 1563 O O . SER A 1 203 ? 2.445 13.456 4.364 1.00 82.25 203 SER A O 1
ATOM 1565 N N . TRP A 1 204 ? 2.087 11.642 5.630 1.00 84.31 204 TRP A N 1
ATOM 1566 C CA . TRP A 1 204 ? 1.548 10.821 4.546 1.00 84.31 204 TRP A CA 1
ATOM 1567 C C . TRP A 1 204 ? 0.194 11.323 4.049 1.00 84.31 204 TRP A C 1
ATOM 1569 O O . TRP A 1 204 ? 0.004 11.400 2.837 1.00 84.31 204 TRP A O 1
ATOM 1579 N N . TYR A 1 205 ? -0.687 11.761 4.955 1.00 84.56 205 TYR A N 1
ATOM 1580 C CA . TYR A 1 205 ? -1.944 12.408 4.581 1.00 84.56 205 TYR A CA 1
ATOM 1581 C C . TYR A 1 205 ? -1.679 13.663 3.740 1.00 84.56 205 TYR A C 1
ATOM 1583 O O . TYR A 1 205 ? -2.302 13.859 2.704 1.00 84.56 205 TYR A O 1
ATOM 1591 N N . GLN A 1 206 ? -0.681 14.464 4.118 1.00 81.12 206 GLN A N 1
ATOM 1592 C CA . GLN A 1 206 ? -0.307 15.671 3.371 1.00 81.12 206 GLN A CA 1
ATOM 1593 C C . GLN A 1 206 ? 0.246 15.365 1.968 1.00 81.12 206 GLN A C 1
ATOM 1595 O O . GLN A 1 206 ? 0.095 16.169 1.054 1.00 81.12 206 GLN A O 1
ATOM 1600 N N . GLN A 1 207 ? 0.887 14.208 1.781 1.00 81.06 207 GLN A N 1
ATOM 1601 C CA . GLN A 1 207 ? 1.459 13.807 0.491 1.00 81.06 207 GLN A CA 1
ATOM 1602 C C . GLN A 1 207 ? 0.437 13.123 -0.419 1.00 81.06 207 GLN A C 1
ATOM 1604 O O . GLN A 1 207 ? 0.408 13.382 -1.620 1.00 81.06 207 GLN A O 1
ATOM 1609 N N . THR A 1 208 ? -0.383 12.229 0.135 1.00 84.31 208 THR A N 1
ATOM 1610 C CA . THR A 1 208 ? -1.345 11.423 -0.624 1.00 84.31 208 THR A CA 1
ATOM 1611 C C . THR A 1 208 ? -2.634 11.216 0.161 1.00 84.31 208 THR A C 1
ATOM 1613 O O . THR A 1 208 ? -2.974 10.084 0.515 1.00 84.31 208 THR A O 1
ATOM 1616 N N . CYS A 1 209 ? -3.365 12.308 0.408 1.00 83.38 209 CYS A N 1
ATOM 1617 C CA . CYS A 1 209 ? -4.567 12.277 1.238 1.00 83.38 209 CYS A CA 1
ATOM 1618 C C . CYS A 1 209 ? -5.593 11.245 0.764 1.00 83.38 209 CYS A C 1
ATOM 1620 O O . CYS A 1 209 ? -6.081 10.499 1.595 1.00 83.38 209 CYS A O 1
ATOM 1622 N N . GLU A 1 210 ? -5.850 11.091 -0.538 1.00 82.19 210 GLU A N 1
ATOM 1623 C CA . GLU A 1 210 ? -6.781 10.076 -1.074 1.00 82.19 210 GLU A CA 1
ATOM 1624 C C . GLU A 1 210 ? -6.525 8.666 -0.521 1.00 82.19 210 GLU A C 1
ATOM 1626 O O . GLU A 1 210 ? -7.443 8.000 -0.050 1.00 82.19 210 GLU A O 1
ATOM 1631 N N . ARG A 1 211 ? -5.262 8.228 -0.539 1.00 84.06 211 ARG A N 1
ATOM 1632 C CA . ARG A 1 211 ? -4.866 6.873 -0.127 1.00 84.06 211 ARG A CA 1
ATOM 1633 C C . ARG A 1 211 ? -4.923 6.714 1.385 1.00 84.06 211 ARG A C 1
ATOM 1635 O O . ARG A 1 211 ? -5.334 5.670 1.884 1.00 84.06 211 ARG A O 1
ATOM 1642 N N . THR A 1 212 ? -4.550 7.761 2.116 1.00 88.44 212 THR A N 1
ATOM 1643 C CA . THR A 1 212 ? -4.720 7.790 3.568 1.00 88.44 212 THR A CA 1
ATOM 1644 C C . THR A 1 212 ? -6.196 7.752 3.953 1.00 88.44 212 THR A C 1
ATOM 1646 O O . THR A 1 212 ? -6.563 7.039 4.882 1.00 88.44 212 THR A O 1
ATOM 1649 N N . LEU A 1 213 ? -7.055 8.461 3.220 1.00 85.56 213 LEU A N 1
ATOM 1650 C CA . LEU A 1 213 ? -8.492 8.483 3.462 1.00 85.56 213 LEU A CA 1
ATOM 1651 C C . LEU A 1 213 ? -9.155 7.139 3.173 1.00 85.56 213 LEU A C 1
ATOM 1653 O O . LEU A 1 213 ? -10.035 6.750 3.930 1.00 85.56 213 LEU A O 1
ATOM 1657 N N . ASP A 1 214 ? -8.712 6.398 2.155 1.00 85.31 214 ASP A N 1
ATOM 1658 C CA . ASP A 1 214 ? -9.184 5.023 1.952 1.00 85.31 214 ASP A CA 1
ATOM 1659 C C . ASP A 1 214 ? -8.882 4.143 3.175 1.00 85.31 214 ASP A C 1
ATOM 1661 O O . ASP A 1 214 ? -9.750 3.396 3.624 1.00 85.31 214 ASP A O 1
ATOM 1665 N N . MET A 1 215 ? -7.685 4.285 3.762 1.00 90.00 215 MET A N 1
ATOM 1666 C CA . MET A 1 215 ? -7.317 3.577 4.993 1.00 90.00 215 MET A CA 1
ATOM 1667 C C . MET A 1 215 ? -8.156 4.005 6.188 1.00 90.00 215 MET A C 1
ATOM 1669 O O . MET A 1 215 ? -8.642 3.159 6.932 1.00 90.00 215 MET A O 1
ATOM 1673 N N . VAL A 1 216 ? -8.384 5.304 6.347 1.00 88.50 216 VAL A N 1
ATOM 1674 C CA . VAL A 1 216 ? -9.263 5.833 7.393 1.00 88.50 216 VAL A CA 1
ATOM 1675 C C . VAL A 1 216 ? -10.681 5.284 7.246 1.00 88.50 216 VAL A C 1
ATOM 1677 O O . VAL A 1 216 ? -11.240 4.827 8.235 1.00 88.50 216 VAL A O 1
ATOM 1680 N N . VAL A 1 217 ? -11.243 5.251 6.034 1.00 84.75 217 VAL A N 1
ATOM 1681 C CA . VAL A 1 217 ? -12.579 4.686 5.786 1.00 84.75 217 VAL A CA 1
ATOM 1682 C C . VAL A 1 217 ? -12.622 3.199 6.123 1.00 84.75 217 VAL A C 1
ATOM 1684 O O . VAL A 1 217 ? -13.526 2.781 6.842 1.00 84.75 217 VAL A O 1
ATOM 1687 N N . ALA A 1 218 ? -11.637 2.411 5.682 1.00 87.38 218 ALA A N 1
ATOM 1688 C CA . ALA A 1 218 ? -11.581 0.982 5.991 1.00 87.38 218 ALA A CA 1
ATOM 1689 C C . ALA A 1 218 ? -11.523 0.717 7.507 1.00 87.38 218 ALA A C 1
ATOM 1691 O O . ALA A 1 218 ? -12.200 -0.176 8.018 1.00 87.38 218 ALA A O 1
ATOM 1692 N N . LEU A 1 219 ? -10.749 1.521 8.241 1.00 88.50 219 LEU A N 1
ATOM 1693 C CA . LEU A 1 219 ? -10.651 1.439 9.699 1.00 88.50 219 LEU A CA 1
ATOM 1694 C C . LEU A 1 219 ? -11.929 1.888 10.404 1.00 88.50 219 LEU A C 1
ATOM 1696 O O . LEU A 1 219 ? -12.361 1.248 11.361 1.00 88.50 219 LEU A O 1
ATOM 1700 N N . SER A 1 220 ? -12.539 2.968 9.931 1.00 82.19 220 SER A N 1
ATOM 1701 C CA . SER A 1 220 ? -13.797 3.491 10.450 1.00 82.19 220 SER A CA 1
ATOM 1702 C C . SER A 1 220 ? -14.960 2.525 10.254 1.00 82.19 220 SER A C 1
ATOM 1704 O O . SER A 1 220 ? -15.745 2.336 11.182 1.00 82.19 220 SER A O 1
ATOM 1706 N N . ASP A 1 221 ? -15.052 1.877 9.091 1.00 81.56 221 ASP A N 1
ATOM 1707 C CA . ASP A 1 221 ? -16.066 0.857 8.813 1.00 81.56 221 ASP A CA 1
ATOM 1708 C C . ASP A 1 221 ? -15.873 -0.369 9.722 1.00 81.56 221 ASP A C 1
ATOM 1710 O O . ASP A 1 221 ? -16.844 -0.872 10.293 1.00 81.56 221 ASP A O 1
ATOM 1714 N N . ALA A 1 222 ? -14.625 -0.808 9.933 1.00 81.06 222 ALA A N 1
ATOM 1715 C CA . ALA A 1 222 ? -14.301 -1.915 10.836 1.00 81.06 222 ALA A CA 1
ATOM 1716 C C . ALA A 1 222 ? -14.577 -1.576 12.315 1.00 81.06 222 ALA A C 1
ATOM 1718 O O . ALA A 1 222 ? -15.100 -2.399 13.064 1.00 81.06 222 ALA A O 1
ATOM 1719 N N . GLY A 1 223 ? -14.240 -0.354 12.735 1.00 76.69 223 GLY A N 1
ATOM 1720 C CA . GLY A 1 223 ? -14.420 0.147 14.098 1.00 76.69 223 GLY A CA 1
ATOM 1721 C C . GLY A 1 223 ? -15.809 0.684 14.421 1.00 76.69 223 GLY A C 1
ATOM 1722 O O . GLY A 1 223 ? -16.084 0.971 15.582 1.00 76.69 223 GLY A O 1
ATOM 1723 N N . LYS A 1 224 ? -16.672 0.845 13.409 1.00 76.56 224 LYS A N 1
ATOM 1724 C CA . LYS A 1 224 ? -17.954 1.562 13.499 1.00 76.56 224 LYS A CA 1
ATOM 1725 C C . LYS A 1 224 ? -17.803 2.972 14.084 1.00 76.56 224 LYS A C 1
ATOM 1727 O O . LYS A 1 224 ? -18.571 3.368 14.958 1.00 76.56 224 LYS A O 1
ATOM 1732 N N . CYS A 1 225 ? -16.825 3.740 13.608 1.00 73.25 225 CYS A N 1
ATOM 1733 C CA . CYS A 1 225 ? -16.570 5.088 14.117 1.00 73.25 225 CYS A CA 1
ATOM 1734 C C . CYS A 1 225 ? -16.377 6.138 13.031 1.00 73.25 225 CYS A C 1
ATOM 1736 O O . CYS A 1 225 ? -15.834 5.878 11.963 1.00 73.25 225 CYS A O 1
ATOM 1738 N N . VAL A 1 226 ? -16.796 7.362 13.351 1.00 62.78 226 VAL A N 1
ATOM 1739 C CA . VAL A 1 226 ? -16.553 8.559 12.546 1.00 62.78 226 VAL A CA 1
ATOM 1740 C C . VAL A 1 226 ? -15.391 9.306 13.205 1.00 62.78 226 VAL A C 1
ATOM 1742 O O . VAL A 1 226 ? -15.543 9.690 14.365 1.00 62.78 226 VAL A O 1
ATOM 1745 N N . PRO A 1 227 ?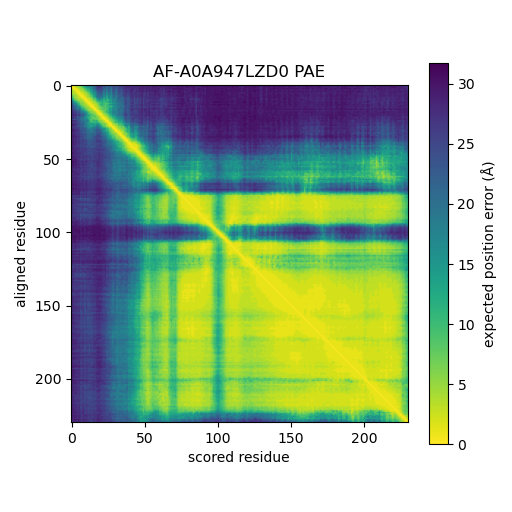 -14.238 9.494 12.534 1.00 59.06 227 PRO A N 1
ATOM 1746 C CA . PRO A 1 227 ? -13.133 10.265 13.093 1.00 59.06 227 PRO A CA 1
ATOM 1747 C C . PRO A 1 227 ? -13.618 11.679 13.419 1.00 59.06 227 PRO A C 1
ATOM 1749 O O . PRO A 1 227 ? -14.397 12.254 12.650 1.00 59.06 227 PRO A O 1
ATOM 1752 N N . ALA A 1 228 ? -13.181 12.236 14.549 1.00 51.25 228 ALA A N 1
ATOM 1753 C CA . ALA A 1 228 ? -13.537 13.603 14.905 1.00 51.25 228 ALA A CA 1
ATOM 1754 C C . ALA A 1 228 ? -13.098 14.573 13.791 1.00 51.25 228 ALA A C 1
ATOM 1756 O O . ALA A 1 228 ? -12.001 14.458 13.239 1.00 51.25 228 ALA A O 1
ATOM 1757 N N . LYS A 1 229 ? -13.975 15.518 13.428 1.00 48.78 229 LYS A N 1
ATOM 1758 C CA . LYS A 1 229 ? -13.609 16.613 12.523 1.00 48.78 229 LYS A CA 1
ATOM 1759 C C . LYS A 1 229 ? -12.635 17.521 13.273 1.00 48.78 229 LYS A C 1
ATOM 1761 O O . LYS A 1 229 ? -13.064 18.190 14.209 1.00 48.78 229 LYS A O 1
ATOM 1766 N N . ASN A 1 230 ? -11.370 17.523 12.862 1.00 45.03 230 ASN A N 1
ATOM 1767 C CA . ASN A 1 230 ? -10.415 18.564 13.242 1.00 45.03 230 ASN A CA 1
ATOM 1768 C C . ASN A 1 230 ? -10.603 19.788 12.347 1.00 45.03 230 ASN A C 1
ATOM 1770 O O . ASN A 1 230 ? -10.736 19.588 11.115 1.00 45.03 230 ASN A O 1
#